Protein 9FPM (pdb70)

Foldseek 3Di:
DDDDPLVVLLVCVVVLVVVDLVLPDLVNQPADADDPPAEGAGDPVVLVVVQVVVCVSLVVQQDDVVCVVDPFDRKDFDDDPADDVRQVVLCCLLVDDQSQEPFVVVAQNHWHDHNQWIGGGFDDQDDQWTWGWWIAGSVCDPNGIYGNHIIIGGNSSVVRVDGPDD

Radius of gyration: 15.67 Å; Cα contacts (8 Å, |Δi|>4): 274; chains: 1; bounding box: 31×46×38 Å

Secondary structure (DSSP, 8-state):
-PPPHHHHHHH--HHHHHT---TTSSTT--PPEEETTTEEEPPHHHHHHHHHHHHHHHHHTS-HHHHTTSPPPPPEEES------HHHHGGGGGGS-GGGTT-GGGGGG--EEETTEEE--EEEEETTEEEE--EEETT--SS-EEE--EEEEEHHHHHTT--S--

B-factor: mean 32.27, std 11.86, range [13.64, 89.94]

Sequence (166 aa):
TDIPYHTELLSDERVIEDNEAHIFSASSSSTGEVLYSPSVFHATEKQKNAALSSLLEERYKRDFPHDLAENIVIRDIEFVDGNIPSLDIFTRRSVVLKLLGYSAWDEGLGKKQIFFDVGEYRVNFPLRIEEGFHLRQVVAYHLQEANPRYLWLLGTVRIQSVLIENIGYATN

Solvent-accessible surface area: 9030 Å² total

Structure (mmCIF, N/CA/C/O backbone):
data_9FPM
#
_entry.id   9FPM
#
_cell.length_a   38.050
_cell.length_b   38.440
_cell.length_c   39.470
_cell.angle_alpha   114.530
_cell.angle_beta   88.610
_cell.angle_gamma   119.660
#
_symmetry.space_group_name_H-M   'P 1'
#
loop_
_entity.id
_entity.type
_entity.pdbx_description
1 polymer Tue1
2 water water
#
loop_
_atom_site.group_PDB
_atom_site.id
_atom_site.type_symbol
_atom_site.label_atom_id
_atom_site.label_alt_id
_atom_site.label_comp_id
_atom_site.label_asym_id
_atom_site.label_entity_id
_atom_site.label_seq_id
_atom_site.pdbx_PDB_ins_code
_atom_site.Cartn_x
_atom_site.Cartn_y
_atom_site.Cartn_z
_atom_site.occupancy
_atom_site.B_iso_or_equiv
_atom_site.auth_seq_id
_atom_site.auth_comp_id
_atom_site.auth_asym_id
_atom_site.auth_atom_id
_atom_site.pdbx_PDB_model_num
ATOM 1 N N . THR A 1 87 ? -6.19672 -20.39230 -23.16274 1.000 62.01670 86 THR A N 1
ATOM 2 C CA . THR A 1 87 ? -5.47723 -19.86699 -22.00729 1.000 45.73662 86 THR A CA 1
ATOM 3 C C . THR A 1 87 ? -6.39907 -19.69901 -20.79774 1.000 43.52830 86 THR A C 1
ATOM 4 O O . THR A 1 87 ? -7.57482 -19.37277 -20.93908 1.000 51.56354 86 THR A O 1
ATOM 14 N N . ASP A 1 88 ? -5.86098 -19.93430 -19.60543 1.000 50.40683 87 ASP A N 1
ATOM 15 C CA . ASP A 1 88 ? -6.61337 -19.75211 -18.37209 1.000 54.39880 87 ASP A CA 1
ATOM 16 C C . ASP A 1 88 ? -6.47970 -18.30771 -17.90452 1.000 36.70064 87 ASP A C 1
ATOM 17 O O . ASP A 1 88 ? -5.47295 -17.64466 -18.15893 1.000 39.98526 87 ASP A O 1
ATOM 26 N N . ILE A 1 89 ? -7.50153 -17.82269 -17.20813 1.000 34.21524 88 ILE A N 1
ATOM 27 C CA . ILE A 1 89 ? -7.46079 -16.47213 -16.65754 1.000 41.67567 88 ILE A CA 1
ATOM 28 C C . ILE A 1 89 ? -6.58540 -16.48922 -15.40859 1.000 28.31917 88 ILE A C 1
ATOM 29 O O . ILE A 1 89 ? -6.84816 -17.27335 -14.48533 1.000 29.00876 88 ILE A O 1
ATOM 45 N N . PRO A 1 90 ? -5.55526 -15.64458 -15.32162 1.000 27.09334 89 PRO A N 1
ATOM 46 C CA . PRO A 1 90 ? -4.75117 -15.59150 -14.09228 1.000 26.06540 89 PRO A CA 1
ATOM 47 C C . PRO A 1 90 ? -5.48579 -14.91217 -12.95124 1.000 24.45738 89 PRO A C 1
ATOM 48 O O . PRO A 1 90 ? -6.37400 -14.08280 -13.16004 1.000 24.09947 89 PRO A O 1
ATOM 59 N N . TYR A 1 91 ? -5.09819 -15.27712 -11.72619 1.000 27.12040 90 TYR A N 1
ATOM 60 C CA . TYR A 1 91 ? -5.74890 -14.70423 -10.55553 1.000 23.45898 90 TYR A CA 1
ATOM 61 C C . TYR A 1 91 ? -5.57860 -13.19392 -10.51601 1.000 21.76371 90 TYR A C 1
ATOM 62 O O . TYR A 1 91 ? -6.48989 -12.46851 -10.10155 1.000 21.27507 90 TYR A O 1
ATOM 80 N N . HIS A 1 92 ? -4.41660 -12.70090 -10.93684 1.000 21.58628 91 HIS A N 1
ATOM 81 C CA . HIS A 1 92 ? -4.18458 -11.26364 -10.87683 1.000 20.42781 91 HIS A CA 1
ATOM 82 C C . HIS A 1 92 ? -5.23962 -10.49288 -11.66317 1.000 20.29494 91 HIS A C 1
ATOM 83 O O . HIS A 1 92 ? -5.69175 -9.42652 -11.22846 1.000 22.33453 91 HIS A O 1
ATOM 97 N N . THR A 1 93 ? -5.62802 -11.00162 -12.83339 1.000 22.14881 92 THR A N 1
ATOM 98 C CA . THR A 1 93 ? -6.65347 -10.32741 -13.62377 1.000 24.08939 92 THR A CA 1
ATOM 99 C C . THR A 1 93 ? -7.95840 -10.22220 -12.84219 1.000 33.70368 92 THR A C 1
ATOM 100 O O . THR A 1 93 ? -8.59469 -9.16367 -12.81056 1.000 24.70477 92 THR A O 1
ATOM 111 N N . GLU A 1 94 ? -8.37545 -11.32026 -12.20130 1.000 23.56058 93 GLU A N 1
ATOM 112 C CA . GLU A 1 94 ? -9.61662 -11.30074 -11.43397 1.000 25.85875 93 GLU A CA 1
ATOM 113 C C . GLU A 1 94 ? -9.47815 -10.45942 -10.17249 1.000 23.22979 93 GLU A C 1
ATOM 114 O O . GLU A 1 94 ? -10.43423 -9.77817 -9.77726 1.000 20.95517 93 GLU A O 1
ATOM 126 N N . LEU A 1 95 ? -8.29867 -10.45781 -9.54616 1.000 22.71267 94 LEU A N 1
ATOM 127 C CA . LEU A 1 95 ? -8.09441 -9.59641 -8.38790 1.000 19.11214 94 LEU A CA 1
ATOM 128 C C . LEU A 1 95 ? -8.29172 -8.12959 -8.76896 1.000 18.00415 94 LEU A C 1
ATOM 129 O O . LEU A 1 95 ? -8.98858 -7.39006 -8.06789 1.000 18.70846 94 LEU A O 1
ATOM 145 N N . LEU A 1 96 ? -7.68315 -7.68827 -9.87988 1.000 20.77153 95 LEU A N 1
ATOM 146 C CA . LEU A 1 96 ? -7.82462 -6.28825 -10.28938 1.000 22.51839 95 LEU A CA 1
ATOM 147 C C . LEU A 1 96 ? -9.28549 -5.95503 -10.56856 1.000 18.34617 95 LEU A C 1
ATOM 148 O O . LEU A 1 96 ? -9.77645 -4.89379 -10.17103 1.000 19.54731 95 LEU A O 1
ATOM 164 N N . SER A 1 97 ? -10.00611 -6.86352 -11.23547 1.000 20.46757 96 SER A N 1
ATOM 165 C CA . SER A 1 97 ? -11.43386 -6.65631 -11.44928 1.000 22.29762 96 SER A CA 1
ATOM 166 C C . SER A 1 97 ? -12.18833 -6.63751 -10.12526 1.000 22.39725 96 SER A C 1
ATOM 167 O O . SER A 1 97 ? -13.08151 -5.80525 -9.92271 1.000 22.90740 96 SER A O 1
ATOM 175 N N . ASP A 1 98 ? -11.84309 -7.55619 -9.21353 1.000 20.10949 97 ASP A N 1
ATOM 176 C CA . ASP A 1 98 ? -12.49225 -7.60099 -7.90594 1.000 26.33452 97 ASP A CA 1
ATOM 177 C C . ASP A 1 98 ? -12.31598 -6.27420 -7.17744 1.000 20.45425 97 ASP A C 1
ATOM 178 O O . ASP A 1 98 ? -13.26215 -5.72011 -6.60388 1.000 20.94044 97 ASP A O 1
ATOM 204 N N . GLU A 1 100 ? -11.70303 -3.35490 -8.38176 1.000 20.19647 99 GLU A N 1
ATOM 205 C CA . GLU A 1 100 ? -12.47327 -2.29927 -9.03937 1.000 26.95789 99 GLU A CA 1
ATOM 206 C C . GLU A 1 100 ? -13.93631 -2.34155 -8.60917 1.000 21.04366 99 GLU A C 1
ATOM 207 O O . GLU A 1 100 ? -14.57321 -1.29766 -8.42498 1.000 21.91512 99 GLU A O 1
ATOM 219 N N . ARG A 1 101 ? -14.48678 -3.54041 -8.43180 1.000 21.73074 100 ARG A N 1
ATOM 220 C CA . ARG A 1 101 ? -15.87635 -3.65637 -8.00550 1.000 23.80962 100 ARG A CA 1
ATOM 221 C C . ARG A 1 101 ? -16.04077 -3.25578 -6.54419 1.000 24.17895 100 ARG A C 1
ATOM 222 O O . ARG A 1 101 ? -17.06542 -2.66816 -6.17721 1.000 26.95960 100 ARG A O 1
ATOM 243 N N . VAL A 1 102 ? -15.04260 -3.54370 -5.70525 1.000 22.96487 101 VAL A N 1
ATOM 244 C CA . VAL A 1 102 ? -15.06130 -3.06089 -4.32660 1.000 23.65618 101 VAL A CA 1
ATOM 245 C C . VAL A 1 102 ? -15.08193 -1.53850 -4.30229 1.000 23.56035 101 VAL A C 1
ATOM 246 O O . VAL A 1 102 ? -15.83430 -0.91591 -3.54466 1.000 25.20315 101 VAL A O 1
ATOM 259 N N . ILE A 1 103 ? -14.23600 -0.91979 -5.12353 1.000 22.02054 102 ILE A N 1
ATOM 260 C CA . ILE A 1 103 ? -14.20236 0.53699 -5.21028 1.000 22.80688 102 ILE A CA 1
ATOM 261 C C . ILE A 1 103 ? -15.56862 1.07626 -5.59268 1.000 26.88316 102 ILE A C 1
ATOM 262 O O . ILE A 1 103 ? -16.04855 2.05743 -5.01304 1.000 25.40493 102 ILE A O 1
ATOM 278 N N . GLU A 1 104 ? -16.21620 0.45282 -6.57696 1.000 24.69989 103 GLU A N 1
ATOM 279 C CA . GLU A 1 104 ? -17.49123 0.96941 -7.05797 1.000 27.03015 103 GLU A CA 1
ATOM 280 C C . GLU A 1 104 ? -18.59211 0.76471 -6.01885 1.000 34.65282 103 GLU A C 1
ATOM 281 O O . GLU A 1 104 ? -19.39271 1.67223 -5.77156 1.000 31.22640 103 GLU A O 1
ATOM 293 N N . ASP A 1 105 ? -18.63477 -0.40894 -5.37906 1.000 29.26209 104 ASP A N 1
ATOM 294 C CA . ASP A 1 105 ? -19.66227 -0.67999 -4.37398 1.000 35.23614 104 ASP A CA 1
ATOM 295 C C . ASP A 1 105 ? -19.56805 0.28154 -3.19631 1.000 34.80881 104 ASP A C 1
ATOM 296 O O . ASP A 1 105 ? -20.59076 0.61870 -2.58931 1.000 35.40202 104 ASP A O 1
ATOM 305 N N . ASN A 1 106 ? -18.36753 0.75889 -2.88012 1.000 30.33416 105 ASN A N 1
ATOM 306 C CA . ASN A 1 106 ? -18.14927 1.68508 -1.77739 1.000 31.09565 105 ASN A CA 1
ATOM 307 C C . ASN A 1 106 ? -18.03725 3.13222 -2.22889 1.000 35.22140 105 ASN A C 1
ATOM 308 O O . ASN A 1 106 ? -17.70395 4.00263 -1.41712 1.000 32.93504 105 ASN A O 1
ATOM 319 N N . GLU A 1 107 ? -18.33585 3.40959 -3.49486 1.000 33.79965 106 GLU A N 1
ATOM 320 C CA . GLU A 1 107 ? -18.34597 4.77112 -4.02187 1.000 31.29065 106 GLU A CA 1
ATOM 321 C C . GLU A 1 107 ? -17.03247 5.49676 -3.73994 1.000 30.80166 106 GLU A C 1
ATOM 322 O O . GLU A 1 107 ? -17.01289 6.69435 -3.44665 1.000 30.78217 106 GLU A O 1
ATOM 351 N N . ALA A 1 109 ? -14.57658 6.05710 -5.95737 1.000 25.99821 108 ALA A N 1
ATOM 352 C CA . ALA A 1 109 ? -14.10845 6.89454 -7.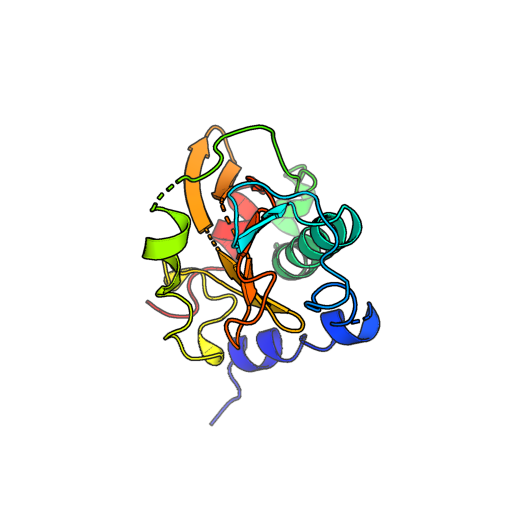05778 1.000 30.92257 108 ALA A CA 1
ATOM 353 C C . ALA A 1 109 ? -14.41833 8.36082 -6.78874 1.000 41.69938 108 ALA A C 1
ATOM 354 O O . ALA A 1 109 ? -13.58311 9.24162 -7.03739 1.000 32.32780 108 ALA A O 1
ATOM 361 N N . HIS A 1 110 ? -15.60455 8.64320 -6.25270 1.000 30.19961 109 HIS A N 1
ATOM 362 C CA . HIS A 1 110 ? -15.93472 10.01940 -5.90437 1.000 32.48374 109 HIS A CA 1
ATOM 363 C C . HIS A 1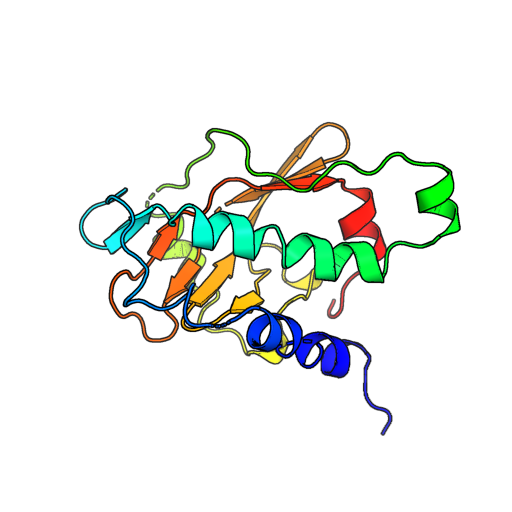 110 ? -15.05720 10.53870 -4.77135 1.000 32.18225 109 HIS A C 1
ATOM 364 O O . HIS A 1 110 ? -14.71351 11.72703 -4.73861 1.000 33.62388 109 HIS A O 1
ATOM 378 N N . ILE A 1 111 ? -14.70763 9.67310 -3.81809 1.000 30.82496 110 ILE A N 1
ATOM 379 C CA . ILE A 1 111 ? -13.83286 10.08837 -2.72718 1.000 31.00538 110 ILE A CA 1
ATOM 380 C C . ILE A 1 111 ? -12.448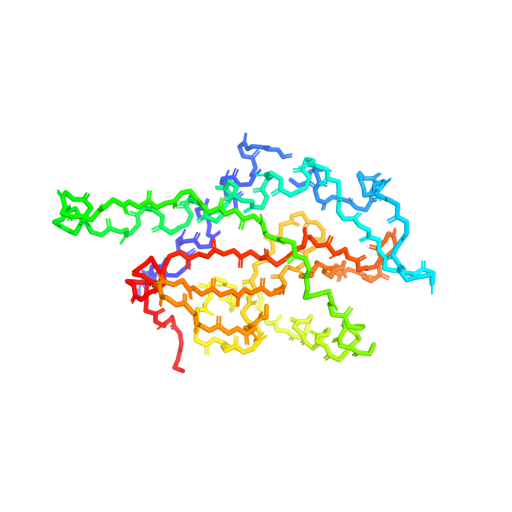59 10.43772 -3.25542 1.000 30.08283 110 ILE A C 1
ATOM 381 O O . ILE A 1 111 ? -11.84000 11.42608 -2.83235 1.000 31.41859 110 ILE A O 1
ATOM 397 N N . PHE A 1 112 ? -11.92674 9.63441 -4.17321 1.000 22.47884 111 PHE A N 1
ATOM 398 C CA . PHE A 1 112 ? -10.62773 9.89024 -4.79530 1.000 16.06449 111 PHE A CA 1
ATOM 399 C C . PHE A 1 112 ? -10.77619 10.57887 -6.13811 1.000 21.16647 111 PHE A C 1
ATOM 400 O O . PHE A 1 112 ? -10.26286 10.15491 -7.17403 1.000 23.02012 111 PHE A O 1
ATOM 417 N N . SER A 1 113 ? -11.51035 11.67769 -6.11155 1.000 24.75069 112 SER A N 1
ATOM 418 C CA . SER A 1 113 ? -11.58926 12.62322 -7.20808 1.000 25.26007 112 SER A CA 1
ATOM 419 C C . SER A 1 113 ? -10.85105 13.89190 -6.81110 1.000 34.47982 112 SER A C 1
ATOM 420 O O . SER A 1 113 ? -10.71615 14.21248 -5.62384 1.000 23.54543 112 SER A O 1
ATOM 428 N N . ALA A 1 114 ? -10.31362 14.57649 -7.81974 1.000 27.84713 113 ALA A N 1
ATOM 429 C CA . ALA A 1 114 ? -9.73885 15.89350 -7.58484 1.000 30.17063 113 ALA A CA 1
ATOM 430 C C . ALA A 1 114 ? -10.75729 16.79954 -6.91000 1.000 33.18857 113 ALA A C 1
ATOM 431 O O . ALA A 1 114 ? -10.41223 17.59518 -6.02718 1.000 24.61937 113 ALA A O 1
ATOM 438 N N A SER A 1 115 ? -12.02745 16.68143 -7.30307 0.433 25.67247 114 SER A N 1
ATOM 439 N N B SER A 1 115 ? -12.02387 16.68067 -7.31219 0.567 25.59746 114 SER A N 1
ATOM 440 C CA A SER A 1 115 ? -13.05695 17.55589 -6.75245 0.433 26.00940 114 SER A CA 1
ATOM 441 C CA B SER A 1 115 ? -13.07404 17.53107 -6.76455 0.567 26.17424 114 SER A CA 1
ATOM 442 C C A SER A 1 115 ? -13.20707 17.37276 -5.24674 0.433 27.65390 114 SER A C 1
ATOM 443 C C B SER A 1 115 ? -13.20615 17.36785 -5.25669 0.567 27.81745 114 SER A C 1
ATOM 444 O O A SER A 1 115 ? -13.46278 18.34172 -4.52142 0.433 28.80435 114 SER A O 1
ATOM 445 O O B SER A 1 115 ? -13.45153 18.34637 -4.54057 0.567 28.85827 114 SER A O 1
ATOM 460 N N . SER A 1 116 ? -13.08090 16.13885 -4.75841 1.000 26.67103 115 SER A N 1
ATOM 461 C CA . SER A 1 116 ? -13.25771 15.85806 -3.33737 1.000 22.41094 115 SER A CA 1
ATOM 462 C C . SER A 1 116 ? -11.96699 15.97165 -2.53604 1.000 20.49449 115 SER A C 1
ATOM 463 O O . SER A 1 116 ? -11.98511 15.73812 -1.32251 1.000 26.65925 115 SER A O 1
ATOM 472 N N . SER A 1 117 ? -10.85533 16.33547 -3.17368 1.000 24.16448 116 SER A N 1
ATOM 473 C CA . SER A 1 117 ? -9.56456 16.42529 -2.49219 1.000 20.18065 116 SER A CA 1
ATOM 474 C C . SER A 1 117 ? -9.41455 17.81652 -1.88288 1.000 26.30802 116 SER A C 1
ATOM 475 O O . SER A 1 117 ? -8.69089 18.68135 -2.38270 1.000 25.48146 116 SER A O 1
ATOM 483 N N . THR A 1 118 ? -10.09891 18.01855 -0.75532 1.000 21.93236 117 THR A N 1
ATOM 484 C CA . THR A 1 118 ? -10.19278 19.32043 -0.10910 1.000 27.33504 117 THR A CA 1
ATOM 485 C C . THR A 1 118 ? -9.24356 19.46707 1.07671 1.000 26.67148 117 THR A C 1
ATOM 486 O O . THR A 1 118 ? -9.40919 20.38556 1.88785 1.000 29.64103 117 THR A O 1
ATOM 497 N N . GLY A 1 119 ? -8.25872 18.58550 1.19964 1.000 28.32280 118 GLY A N 1
ATOM 498 C CA . GLY A 1 119 ? -7.35852 18.65583 2.32765 1.000 28.8101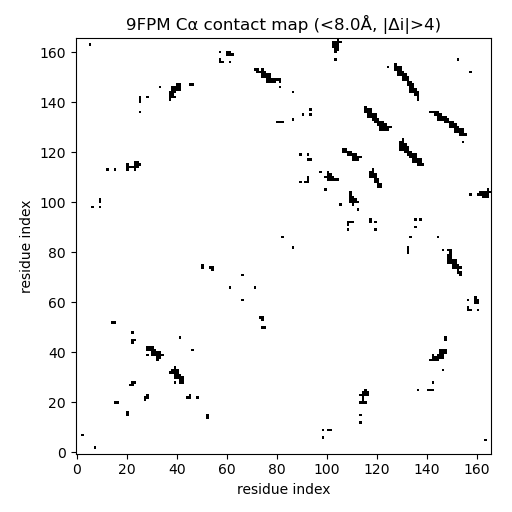9 118 GLY A CA 1
ATOM 499 C C . GLY A 1 119 ? -6.48184 19.89210 2.29051 1.000 31.40014 118 GLY A C 1
ATOM 500 O O . GLY A 1 119 ? -6.31289 20.54399 1.26186 1.000 29.33494 118 GLY A O 1
ATOM 504 N N . GLU A 1 120 ? -5.91499 20.21262 3.45057 1.000 26.99915 119 GLU A N 1
ATOM 505 C CA . GLU A 1 120 ? -5.02350 21.35776 3.57876 1.000 29.81379 119 GLU A CA 1
ATOM 506 C C . GLU A 1 120 ? -3.72178 21.11866 2.82386 1.000 24.61720 119 GLU A C 1
ATOM 507 O O . GLU A 1 120 ? -3.28000 19.98494 2.63781 1.000 23.80360 119 GLU A O 1
ATOM 519 N N . VAL A 1 121 ? -3.10196 22.21372 2.38365 1.000 26.92633 120 VAL A N 1
ATOM 520 C CA . VAL A 1 121 ? -1.87780 22.09214 1.60870 1.000 24.24014 120 VAL A CA 1
ATOM 521 C C . VAL A 1 121 ? -0.74939 21.59829 2.50287 1.000 24.03515 120 VAL A C 1
ATOM 522 O O . VAL A 1 121 ? -0.62749 22.00459 3.66755 1.000 27.94167 120 VAL A O 1
ATOM 535 N N . LEU A 1 122 ? 0.08996 20.71648 1.95429 1.000 23.84482 121 LEU A N 1
ATOM 536 C CA . LEU A 1 122 ? 1.32579 20.28896 2.60341 1.000 29.44517 121 LEU A CA 1
ATOM 537 C C . LEU A 1 122 ? 2.52643 21.01604 2.00357 1.000 22.82228 121 LEU A C 1
ATOM 538 O O . LEU A 1 122 ? 3.26066 21.71252 2.71342 1.000 23.96555 121 LEU A O 1
ATOM 554 N N . TYR A 1 123 ? 2.72912 20.87654 0.69399 1.000 25.99610 122 TYR A N 1
ATOM 555 C CA . TYR A 1 123 ? 3.75375 21.61809 -0.03006 1.000 21.52076 122 TYR A CA 1
ATOM 556 C C . TYR A 1 123 ? 3.09458 22.42672 -1.13732 1.000 21.80307 122 TYR A C 1
ATOM 557 O O . TYR A 1 123 ? 2.65241 21.85857 -2.14019 1.000 21.97468 122 TYR A O 1
ATOM 575 N N . SER A 1 124 ? 3.06011 23.74495 -0.98390 1.000 24.95704 123 SER A N 1
ATOM 576 C CA . SER A 1 124 ? 2.49728 24.57639 -2.03642 1.000 25.41940 123 SER A CA 1
ATOM 577 C C . SER A 1 124 ? 3.32597 24.43054 -3.31183 1.000 23.97588 123 SER A C 1
ATOM 578 O O . SER A 1 124 ? 4.55701 24.36760 -3.24752 1.000 26.96664 123 SER A O 1
ATOM 586 N N . PRO A 1 125 ? 2.70010 24.40737 -4.48966 1.000 23.44040 124 PRO A N 1
ATOM 587 C CA . PRO A 1 125 ? 1.27908 24.59050 -4.77104 1.000 26.45975 124 PRO A CA 1
ATOM 588 C C . PRO A 1 125 ? 0.50968 23.31257 -5.01700 1.000 30.48992 124 PRO A C 1
ATOM 589 O O . PRO A 1 125 ? -0.67724 23.36548 -5.33340 1.000 26.19668 124 PRO A O 1
ATOM 600 N N . SER A 1 126 ? 1.14550 22.14650 -4.91801 1.000 24.73033 125 SER A N 1
ATOM 601 C CA . SER A 1 126 ? 0.59375 20.96849 -5.55209 1.000 19.90114 125 SER A CA 1
ATOM 602 C C . SER A 1 126 ? 0.45070 19.73604 -4.67437 1.000 23.34838 125 SER A C 1
ATOM 603 O O . SER A 1 126 ? -0.15123 18.75889 -5.13728 1.000 24.53169 125 SER A O 1
ATOM 611 N N . VAL A 1 127 ? 0.98651 19.72154 -3.45579 1.000 20.54575 126 VAL A N 1
ATOM 612 C CA . VAL A 1 127 ? 0.88989 18.55952 -2.57535 1.000 17.64026 126 VAL A CA 1
ATOM 613 C C . VAL A 1 127 ? -0.07569 18.89581 -1.44870 1.000 18.32223 126 VAL A C 1
ATOM 614 O O . VAL A 1 127 ? 0.14771 19.84778 -0.69220 1.000 21.64065 126 VAL A O 1
ATOM 627 N N . PHE A 1 128 ? -1.12276 18.09340 -1.30844 1.000 17.80462 127 PHE A N 1
ATOM 628 C CA . PHE A 1 128 ? -2.15086 18.34586 -0.31575 1.000 20.74645 127 PHE A CA 1
ATOM 629 C C . PHE A 1 128 ? -2.31217 17.13057 0.58264 1.000 18.34087 127 PHE A C 1
ATOM 630 O O . PHE A 1 128 ? -2.09297 15.99294 0.16254 1.000 19.92874 127 PHE A O 1
ATOM 647 N N . HIS A 1 129 ? -2.70674 17.37999 1.82100 1.000 20.68063 128 HIS A N 1
ATOM 648 C CA . HIS A 1 129 ? -3.09328 16.29078 2.69881 1.000 26.90186 128 HIS A CA 1
ATOM 649 C C . HIS A 1 129 ? -4.34098 15.60463 2.16018 1.000 18.52781 128 HIS A C 1
ATOM 650 O O . HIS A 1 129 ? -5.25184 16.25163 1.63972 1.000 23.47430 128 HIS A O 1
ATOM 664 N N . ALA A 1 130 ? -4.38888 14.28321 2.29327 1.000 17.85438 129 ALA A N 1
ATOM 665 C CA . ALA A 1 130 ? -5.62595 13.57123 2.01543 1.000 18.06087 129 ALA A CA 1
ATOM 666 C C . ALA A 1 130 ? -6.69066 13.90072 3.05659 1.000 18.09549 129 ALA A C 1
ATOM 667 O O . ALA A 1 130 ? -6.39177 14.18009 4.22053 1.000 22.08956 129 ALA A O 1
ATOM 674 N N . THR A 1 131 ? -7.95081 13.83732 2.63160 1.000 23.65309 130 THR A N 1
ATOM 675 C CA . THR A 1 131 ? -9.05095 13.99725 3.56606 1.000 22.05221 130 THR A CA 1
ATOM 676 C C . THR A 1 131 ? -9.16862 12.75557 4.44794 1.000 27.13075 130 THR A C 1
ATOM 677 O O . THR A 1 131 ? -8.60355 11.69559 4.15958 1.000 24.56789 130 THR A O 1
ATOM 688 N N . GLU A 1 132 ? -9.90728 12.90471 5.54793 1.000 27.06647 131 GLU A N 1
ATOM 689 C CA . GLU A 1 132 ? -10.17590 11.76001 6.41306 1.000 25.03295 131 GLU A CA 1
ATOM 690 C C . GLU A 1 132 ? -10.86619 10.64717 5.63789 1.000 24.13765 131 GLU A C 1
ATOM 691 O O . GLU A 1 132 ? -10.56148 9.46235 5.82841 1.000 24.05109 131 GLU A O 1
ATOM 703 N N . LYS A 1 133 ? -11.79306 11.01244 4.74574 1.000 24.28670 132 LYS A N 1
ATOM 704 C CA . LYS A 1 133 ? -12.50769 10.00812 3.96418 1.000 31.65489 132 LYS A CA 1
ATOM 705 C C . LYS A 1 133 ? -11.57592 9.30374 2.98578 1.000 24.25891 132 LYS A C 1
ATOM 706 O O . LYS A 1 133 ? -11.70818 8.09904 2.74919 1.000 23.57752 132 LYS A O 1
ATOM 725 N N . GLN A 1 134 ? -10.64528 10.04238 2.37951 1.000 21.51809 133 GLN A N 1
ATOM 726 C CA . GLN A 1 134 ? -9.66941 9.39703 1.51071 1.000 20.19294 133 GLN A CA 1
ATOM 727 C C . GLN A 1 134 ? -8.80440 8.42450 2.29880 1.000 19.70431 133 GLN A C 1
ATOM 728 O O . GLN A 1 134 ? -8.54998 7.30505 1.84577 1.000 21.70186 133 GLN A O 1
ATOM 742 N N . LYS A 1 135 ? -8.36071 8.82078 3.49197 1.000 20.39115 134 LYS A N 1
ATOM 743 C CA . LYS A 1 135 ? -7.51606 7.93103 4.27979 1.000 20.33048 134 LYS A CA 1
ATOM 744 C C . LYS A 1 135 ? -8.27163 6.67350 4.68885 1.000 20.19487 134 LYS A C 1
ATOM 745 O O . LYS A 1 135 ? -7.74956 5.55853 4.57809 1.000 20.53178 134 LYS A O 1
ATOM 764 N N . ASN A 1 136 ? -9.50552 6.83397 5.16496 1.000 21.21332 135 ASN A N 1
ATOM 765 C CA . ASN A 1 136 ? -10.25970 5.67650 5.64299 1.000 21.63362 135 ASN A CA 1
ATOM 766 C C . ASN A 1 136 ? -10.62067 4.74146 4.49567 1.000 23.83381 135 ASN A C 1
ATOM 767 O O . ASN A 1 136 ? -10.65850 3.51577 4.67204 1.000 24.58372 135 ASN A O 1
ATOM 778 N N . ALA A 1 137 ? -10.91537 5.30137 3.32149 1.000 27.01456 136 ALA A N 1
ATOM 779 C CA . ALA A 1 137 ? -11.16555 4.47922 2.14514 1.000 22.78983 136 ALA A CA 1
ATOM 780 C C . ALA A 1 137 ? -9.93090 3.67172 1.77113 1.000 21.19673 136 ALA A C 1
ATOM 781 O O . ALA A 1 137 ? -10.02866 2.47955 1.46011 1.000 22.04444 136 ALA A O 1
ATOM 788 N N . ALA A 1 138 ? -8.75752 4.30670 1.78706 1.000 18.21407 137 ALA A N 1
ATOM 789 C CA . ALA A 1 138 ? -7.53294 3.59869 1.44155 1.000 17.31527 137 ALA A CA 1
ATOM 790 C C . ALA A 1 138 ? -7.25850 2.47742 2.43148 1.000 24.84403 137 ALA A C 1
ATOM 791 O O . ALA A 1 138 ? -6.87049 1.36991 2.03393 1.000 22.32322 137 ALA A O 1
ATOM 798 N N . LEU A 1 139 ? -7.46920 2.73243 3.72804 1.000 21.87606 138 LEU A N 1
ATOM 799 C CA . LEU A 1 139 ? -7.26457 1.66454 4.69921 1.000 21.42440 138 LEU A CA 1
ATOM 800 C C . LEU A 1 139 ? -8.22658 0.51132 4.44887 1.000 23.50105 138 LEU A C 1
ATOM 801 O O . LEU A 1 139 ? -7.82885 -0.66043 4.48890 1.000 21.88784 138 LEU A O 1
ATOM 817 N N A SER A 1 140 ? -9.50101 0.83025 4.19817 0.701 27.14737 139 SER A N 1
ATOM 818 N N B SER A 1 140 ? -9.49746 0.82432 4.18730 0.299 27.33541 139 SER A N 1
ATOM 819 C CA A SER A 1 140 ? -10.50404 -0.20156 3.95172 0.701 20.13011 139 SER A CA 1
ATOM 820 C CA B SER A 1 140 ? -10.48705 -0.22563 3.97314 0.299 20.13401 139 SER A CA 1
ATOM 821 C C A SER A 1 140 ? -10.14308 -1.04640 2.74065 0.701 26.51608 139 SER A C 1
ATOM 822 C C B SER A 1 140 ? -10.18723 -1.03853 2.72230 0.299 26.28738 139 SER A C 1
ATOM 823 O O A SER A 1 140 ? -10.38354 -2.26049 2.71845 0.701 24.23512 139 SER A O 1
ATOM 824 O O B SER A 1 140 ? -10.50635 -2.23252 2.66728 0.299 22.58576 139 SER A O 1
ATOM 839 N N . LEU A 1 141 ? -9.59170 -0.41408 1.70705 1.000 22.07730 140 LEU A N 1
ATOM 840 C CA . LEU A 1 141 ? -9.26152 -1.13969 0.49145 1.000 17.86088 140 LEU A CA 1
ATOM 841 C C . LEU A 1 141 ? -8.04082 -2.01717 0.72687 1.000 24.05466 140 LEU A C 1
ATOM 842 O O . LEU A 1 141 ? -8.00652 -3.15137 0.24070 1.000 23.95789 140 LEU A O 1
ATOM 859 N N . LEU A 1 142 ? -7.09141 -1.57042 1.55581 1.000 19.72915 141 LEU A N 1
ATOM 860 C CA . LEU A 1 142 ? -5.97974 -2.44051 1.93215 1.000 17.13622 141 LEU A CA 1
ATOM 861 C C . LEU A 1 142 ? -6.44560 -3.63643 2.75167 1.000 17.99017 141 LEU A C 1
ATOM 862 O O . LEU A 1 142 ? -5.97518 -4.75811 2.53437 1.000 18.06498 141 LEU A O 1
ATOM 878 N N . GLU A 1 143 ? -7.35092 -3.42361 3.70920 1.000 21.33522 142 GLU A N 1
ATOM 879 C CA . GLU A 1 143 ? -7.86336 -4.55686 4.47611 1.000 23.09808 142 GLU A CA 1
ATOM 880 C C . GLU A 1 143 ? -8.55203 -5.55827 3.55577 1.000 20.09556 142 GLU A C 1
ATOM 881 O O . GLU A 1 143 ? -8.34940 -6.77285 3.67877 1.000 22.19324 142 GLU A O 1
ATOM 893 N N . GLU A 1 144 ? -9.34759 -5.06192 2.60581 1.000 19.88623 143 GLU A N 1
ATOM 894 C CA . GLU A 1 144 ? -10.04596 -5.94361 1.67734 1.000 21.76421 143 GLU A CA 1
ATOM 895 C C . GLU A 1 144 ? -9.06045 -6.79006 0.88390 1.000 22.94235 143 GLU A C 1
ATOM 896 O O . GLU A 1 144 ? -9.24293 -8.00545 0.74122 1.000 25.76225 143 GLU A O 1
ATOM 908 N N . ARG A 1 145 ? -7.99349 -6.17228 0.37133 1.000 18.74117 144 ARG A N 1
ATOM 909 C CA . ARG A 1 145 ? -7.06239 -6.93130 -0.45626 1.000 18.43410 144 ARG A CA 1
ATOM 910 C C . ARG A 1 145 ? -6.27825 -7.94161 0.37335 1.000 20.12620 144 ARG A C 1
ATOM 911 O O . ARG A 1 145 ? -6.13946 -9.10486 -0.01909 1.000 25.80920 144 ARG A O 1
ATOM 932 N N . TYR A 1 146 ? -5.74779 -7.52446 1.52279 1.000 19.77191 145 TYR A N 1
ATOM 933 C CA . TYR A 1 146 ? -4.82182 -8.41086 2.22625 1.000 22.47371 145 TYR A CA 1
ATOM 934 C C . TYR A 1 146 ? -5.55396 -9.50070 3.00870 1.000 27.79671 145 TYR A C 1
ATOM 935 O O . TYR A 1 146 ? -5.07580 -10.63908 3.08542 1.000 31.78716 145 TYR A O 1
ATOM 953 N N . LYS A 1 147 ? -6.71943 -9.19843 3.58243 1.000 24.31072 146 LYS A N 1
ATOM 954 C CA . LYS A 1 147 ? -7.36481 -10.20376 4.42427 1.000 23.02474 146 LYS A CA 1
ATOM 955 C C . LYS A 1 147 ? -7.98567 -11.33662 3.60567 1.000 25.12349 146 LYS A C 1
ATOM 956 O O . LYS A 1 147 ? -8.03991 -12.47909 4.07658 1.000 24.41286 146 LYS A O 1
ATOM 975 N N . ARG A 1 148 ? -8.44471 -11.05960 2.38264 1.000 29.91390 147 ARG A N 1
ATOM 976 C CA . ARG A 1 148 ? -9.16554 -12.08159 1.62835 1.000 24.42546 147 ARG A CA 1
ATOM 977 C C . ARG A 1 148 ? -8.28554 -13.28886 1.32762 1.000 26.89452 147 ARG A C 1
ATOM 978 O O . ARG A 1 148 ? -8.79922 -14.39863 1.16550 1.000 25.67376 147 ARG A O 1
ATOM 999 N N . ASP A 1 149 ? -6.96809 -13.10497 1.26645 1.000 23.20661 148 ASP A N 1
ATOM 1000 C CA . ASP A 1 149 ? -6.05322 -14.19091 0.93663 1.000 24.41968 148 ASP A CA 1
ATOM 1001 C C . ASP A 1 149 ? -5.15061 -14.58037 2.09550 1.000 30.36420 148 ASP A C 1
ATOM 1002 O O . ASP A 1 149 ? -4.19795 -15.34101 1.89731 1.000 30.93879 148 ASP A O 1
ATOM 1011 N N . PHE A 1 150 ? -5.45093 -14.12490 3.30011 1.000 23.65176 149 PHE A N 1
ATOM 1012 C CA . PHE A 1 150 ? -4.67492 -14.52854 4.46090 1.000 24.40482 149 PHE A CA 1
ATOM 1013 C C . PHE A 1 150 ? -5.15242 -15.90084 4.92279 1.000 26.44143 149 PHE A C 1
ATOM 1014 O O . PHE A 1 150 ? -6.33201 -16.05125 5.25870 1.000 27.06777 149 PHE A O 1
ATOM 1031 N N . PRO A 1 151 ? -4.28908 -16.90976 4.96776 1.000 27.85560 150 PRO A N 1
ATOM 1032 C CA . PRO A 1 151 ? -4.78466 -18.27434 5.17913 1.000 30.13519 150 PRO A CA 1
ATOM 1033 C C . PRO A 1 151 ? -5.36261 -18.47020 6.56974 1.000 33.50598 150 PRO A C 1
ATOM 1034 O O . PRO A 1 151 ? -4.94027 -17.84414 7.54501 1.000 30.79541 150 PRO A O 1
ATOM 1045 N N . HIS A 1 152 ? -6.31772 -19.39934 6.64467 1.000 33.14103 151 HIS A N 1
ATOM 1046 C CA . HIS A 1 152 ? -7.10082 -19.59719 7.85899 1.000 45.15900 151 HIS A CA 1
ATOM 1047 C C . HIS A 1 152 ? -6.25233 -20.12030 9.00731 1.000 42.08988 151 HIS A C 1
ATOM 1048 O O . HIS A 1 152 ? -6.42485 -19.68836 10.14914 1.000 47.97312 151 HIS A O 1
ATOM 1062 N N . ASP A 1 153 ? -5.33559 -21.04956 8.73754 1.000 46.84548 152 ASP A N 1
ATOM 1063 C CA . ASP A 1 153 ? -4.58103 -21.64374 9.83637 1.000 51.06087 152 ASP A CA 1
ATOM 1064 C C . ASP A 1 153 ? -3.65663 -20.62797 10.49364 1.000 53.11846 152 ASP A C 1
ATOM 1065 O O . ASP A 1 153 ? -3.39162 -20.72341 11.69666 1.000 50.79540 152 ASP A O 1
ATOM 1074 N N . LEU A 1 154 ? -3.17164 -19.63985 9.74256 1.000 37.77565 153 LEU A N 1
ATOM 1075 C CA . LEU A 1 154 ? -2.42077 -18.56719 10.38296 1.000 35.43918 153 LEU A CA 1
ATOM 1076 C C . LEU A 1 154 ? -3.34829 -17.63599 11.15545 1.000 43.19216 153 LEU A C 1
ATOM 1077 O O . LEU A 1 154 ? -3.01923 -17.20602 12.26653 1.000 42.00215 153 LEU A O 1
ATOM 1093 N N . ALA A 1 155 ? -4.52307 -17.33094 10.60028 1.000 32.72159 154 ALA A N 1
ATOM 1094 C CA . ALA A 1 155 ? -5.38607 -16.34530 11.24174 1.000 34.02694 154 ALA A CA 1
ATOM 1095 C C . ALA A 1 155 ? -5.96096 -16.86178 12.55511 1.000 37.10299 154 ALA A C 1
ATOM 1096 O O . ALA A 1 155 ? -6.29375 -16.05919 13.43476 1.000 48.77703 154 ALA A O 1
ATOM 1103 N N . GLU A 1 156 ? -6.09028 -18.18413 12.71057 1.000 39.87004 155 GLU A N 1
ATOM 1104 C CA . GLU A 1 156 ? -6.50433 -18.74757 13.98935 1.000 45.90184 155 GLU A CA 1
ATOM 1105 C C . GLU A 1 156 ? -5.38313 -18.74860 15.02352 1.000 52.66386 155 GLU A C 1
ATOM 1106 O O . GLU A 1 156 ? -5.65749 -18.96632 16.20807 1.000 48.19416 155 GLU A O 1
ATOM 1118 N N . ASN A 1 157 ? -4.13519 -18.50539 14.61272 1.000 39.86240 156 ASN A N 1
ATOM 1119 C CA . ASN A 1 157 ? -2.99952 -18.56946 15.51684 1.000 41.36577 156 ASN A CA 1
ATOM 1120 C C . ASN A 1 157 ? -2.30229 -17.24228 15.72581 1.000 39.75104 156 ASN A C 1
ATOM 1121 O O . ASN A 1 157 ? -1.45890 -17.13988 16.62442 1.000 41.31619 156 ASN A O 1
ATOM 1132 N N . ILE A 1 158 ? -2.59830 -16.24472 14.90781 1.000 36.98544 157 ILE A N 1
ATOM 1133 C CA . ILE A 1 158 ? -1.95789 -14.94351 14.99005 1.000 35.56292 157 ILE A CA 1
ATOM 1134 C C . ILE A 1 158 ? -3.06150 -13.91010 15.11092 1.000 34.52171 157 ILE A C 1
ATOM 1135 O O . ILE A 1 158 ? -4.04240 -13.95722 14.36112 1.000 44.51613 157 ILE A O 1
ATOM 1151 N N . VAL A 1 159 ? -2.91314 -12.99039 16.05419 1.000 35.24763 158 VAL A N 1
ATOM 1152 C CA . VAL A 1 159 ? -3.81539 -11.84921 16.14027 1.000 34.56373 158 VAL A CA 1
ATOM 1153 C C . VAL A 1 159 ? -3.36356 -10.82426 15.10729 1.000 45.40292 158 VAL A C 1
ATOM 1154 O O . VAL A 1 159 ? -2.21843 -10.36219 15.13905 1.000 35.57846 158 VAL A O 1
ATOM 1167 N N . ILE A 1 160 ? -4.24908 -10.47369 14.18012 1.000 35.31276 159 ILE A N 1
ATOM 1168 C CA . ILE A 1 160 ? -3.90218 -9.54856 13.10725 1.000 27.84543 159 ILE A CA 1
ATOM 1169 C C . ILE A 1 160 ? -4.37018 -8.15276 13.48479 1.000 29.12716 159 ILE A C 1
ATOM 1170 O O . ILE A 1 160 ? -5.52105 -7.95318 13.88760 1.000 30.81211 159 ILE A O 1
ATOM 1186 N N . ARG A 1 161 ? -3.47805 -7.18808 13.35157 1.000 28.04813 160 ARG A N 1
ATOM 1187 C CA . ARG A 1 161 ? -3.74619 -5.81765 13.74564 1.000 31.24522 160 ARG A CA 1
ATOM 1188 C C . ARG A 1 161 ? -4.40771 -5.07596 12.59538 1.000 25.74840 160 ARG A C 1
ATOM 1189 O O . ARG A 1 161 ? -4.16623 -5.37145 11.42164 1.000 28.12064 160 ARG A O 1
ATOM 1210 N N . ASP A 1 162 ? -5.27794 -4.13216 12.94876 1.000 27.77344 161 ASP A N 1
ATOM 1211 C CA . ASP A 1 162 ? -5.90733 -3.28993 11.94431 1.000 26.63534 161 ASP A CA 1
ATOM 1212 C C . ASP A 1 162 ? -4.84277 -2.48500 11.21754 1.000 27.26165 161 ASP A C 1
ATOM 1213 O O . ASP A 1 162 ? -3.94360 -1.91669 11.84280 1.000 25.38797 161 ASP A O 1
ATOM 1222 N N . ILE A 1 163 ? -4.94307 -2.43615 9.89392 1.000 22.47157 162 ILE A N 1
ATOM 1223 C CA . ILE A 1 163 ? -4.06248 -1.57587 9.12035 1.000 22.20304 162 ILE A CA 1
ATOM 1224 C C . ILE A 1 163 ? -4.36389 -0.12976 9.48729 1.000 22.71456 162 ILE A C 1
ATOM 1225 O O . ILE A 1 163 ? -5.52795 0.25944 9.64913 1.000 23.33753 162 ILE A O 1
ATOM 1241 N N . GLU A 1 164 ? -3.31708 0.66449 9.69021 1.000 22.72307 163 GLU A N 1
ATOM 1242 C CA . GLU A 1 164 ? -3.54332 2.01600 10.17066 1.000 22.99241 163 GLU A CA 1
ATOM 1243 C C . GLU A 1 164 ? -2.42305 2.91970 9.69064 1.000 25.91936 163 GLU A C 1
ATOM 1244 O O . GLU A 1 164 ? -1.33598 2.46109 9.33464 1.000 23.48596 163 GLU A O 1
ATOM 1256 N N . PHE A 1 165 ? -2.68711 4.21938 9.74165 1.000 23.21122 164 PHE A N 1
ATOM 1257 C CA . PHE A 1 165 ? -1.65716 5.22284 9.54865 1.000 20.91810 164 PHE A CA 1
ATOM 1258 C C . PHE A 1 165 ? -1.01767 5.57853 10.88527 1.000 30.24921 164 PHE A C 1
ATOM 1259 O O . PHE A 1 165 ? -1.67311 5.59224 11.93128 1.000 31.74020 164 PHE A O 1
ATOM 1276 N N . VAL A 1 166 ? 0.28107 5.85750 10.83842 1.000 28.69781 165 VAL A N 1
ATOM 1277 C CA . VAL A 1 166 ? 1.05019 6.25334 12.00823 1.000 27.73697 165 VAL A CA 1
ATOM 1278 C C . VAL A 1 166 ? 1.66160 7.61424 11.70226 1.000 27.32928 165 VAL A C 1
ATOM 1279 O O . VAL A 1 166 ? 1.72751 8.03889 10.54713 1.000 27.82766 165 VAL A O 1
ATOM 1292 N N . ASP A 1 167 ? 2.12193 8.29062 12.75164 1.000 32.20303 166 ASP A N 1
ATOM 1293 C CA . ASP A 1 167 ? 2.62649 9.64766 12.58927 1.000 31.85583 166 ASP A CA 1
ATOM 1294 C C . ASP A 1 167 ? 3.97885 9.66789 11.88440 1.000 33.07676 166 ASP A C 1
ATOM 1295 O O . ASP A 1 167 ? 4.78411 8.73999 12.00023 1.000 40.49631 166 ASP A O 1
ATOM 1304 N N . GLY A 1 168 ? 4.21227 10.74466 11.13482 1.000 33.71922 167 GLY A N 1
ATOM 1305 C CA . GLY A 1 168 ? 5.54841 11.11787 10.72332 1.000 35.08367 167 GLY A CA 1
ATOM 1306 C C . GLY A 1 168 ? 6.02382 10.49277 9.42993 1.000 35.18571 167 GLY A C 1
ATOM 1307 O O . GLY A 1 168 ? 5.26591 9.94172 8.62652 1.000 29.74520 167 GLY A O 1
ATOM 1311 N N . ASN A 1 169 ? 7.33890 10.59843 9.23233 1.000 30.14623 168 ASN A N 1
ATOM 1312 C CA . ASN A 1 169 ? 7.99122 10.05906 8.04339 1.000 24.80598 168 ASN A CA 1
ATOM 1313 C C . ASN A 1 169 ? 7.36270 10.62810 6.77678 1.000 25.24374 168 ASN A C 1
ATOM 1314 O O . ASN A 1 169 ? 7.09289 9.90736 5.81456 1.000 26.31049 168 ASN A O 1
ATOM 1325 N N . ILE A 1 170 ? 7.10921 11.92864 6.78263 1.000 27.27317 169 ILE A N 1
ATOM 1326 C CA . ILE A 1 170 ? 6.51122 12.59118 5.62203 1.000 22.99790 169 ILE A CA 1
ATOM 1327 C C . ILE A 1 170 ? 7.57528 12.75894 4.54208 1.000 19.71193 169 ILE A C 1
ATOM 1328 O O . ILE A 1 170 ? 8.62133 13.37572 4.80511 1.000 21.28497 169 ILE A O 1
ATOM 1344 N N . PRO A 1 171 ? 7.33557 12.26834 3.32996 1.000 19.10431 170 PRO A N 1
ATOM 1345 C CA . PRO A 1 171 ? 8.32747 12.42008 2.25801 1.000 18.08578 170 PRO A CA 1
ATOM 1346 C C . PRO A 1 171 ? 8.50238 13.88492 1.86935 1.000 19.14780 170 PRO A C 1
ATOM 1347 O O . PRO A 1 171 ? 7.62932 14.72566 2.09504 1.000 20.45271 170 PRO A O 1
ATOM 1358 N N . SER A 1 172 ? 9.66594 14.18764 1.29787 1.000 21.62842 171 SER A N 1
ATOM 1359 C CA . SER A 1 172 ? 9.94545 15.54124 0.83863 1.000 18.97252 171 SER A CA 1
ATOM 1360 C C . SER A 1 172 ? 9.22826 15.79510 -0.48463 1.000 18.09349 171 SER A C 1
ATOM 1361 O O . SER A 1 172 ? 8.70672 14.88077 -1.11918 1.000 20.73973 171 SER A O 1
ATOM 1386 N N . LEU A 1 174 ? 10.81374 16.69079 -3.17666 1.000 18.68535 173 LEU A N 1
ATOM 1387 C CA . LEU A 1 174 ? 11.67319 15.98238 -4.12096 1.000 22.96437 173 LEU A CA 1
ATOM 1388 C C . LEU A 1 174 ? 11.37049 14.48331 -4.13268 1.000 20.52009 173 LEU A C 1
ATOM 1389 O O . LEU A 1 174 ? 11.38898 13.85177 -5.19722 1.000 23.33285 173 LEU A O 1
ATOM 1405 N N . ASP A 1 175 ? 11.10493 13.89415 -2.95754 1.000 20.58661 174 ASP A N 1
ATOM 1406 C CA . ASP A 1 175 ? 10.70067 12.48933 -2.89302 1.000 29.35972 174 ASP A CA 1
ATOM 1407 C C . ASP A 1 175 ? 9.45168 12.24782 -3.72901 1.000 27.99192 174 ASP A C 1
ATOM 1408 O O . ASP A 1 175 ? 9.38624 11.31541 -4.54097 1.000 22.73264 174 ASP A O 1
ATOM 1417 N N . ILE A 1 176 ? 8.42056 13.05638 -3.48449 1.000 17.53311 175 ILE A N 1
ATOM 1418 C CA . ILE A 1 176 ? 7.14715 12.91545 -4.17985 1.000 20.32080 175 ILE A CA 1
ATOM 1419 C C . ILE A 1 176 ? 7.34196 13.05403 -5.68172 1.000 34.83564 175 ILE A C 1
ATOM 1420 O O . ILE A 1 176 ? 6.81786 12.25835 -6.47289 1.000 21.12106 175 ILE A O 1
ATOM 1436 N N . PHE A 1 177 ? 8.10050 14.07259 -6.09486 1.000 16.88451 176 PHE A N 1
ATOM 1437 C CA . PHE A 1 177 ? 8.36361 14.28051 -7.51342 1.000 18.39745 176 PHE A CA 1
ATOM 1438 C C . PHE A 1 177 ? 9.06462 1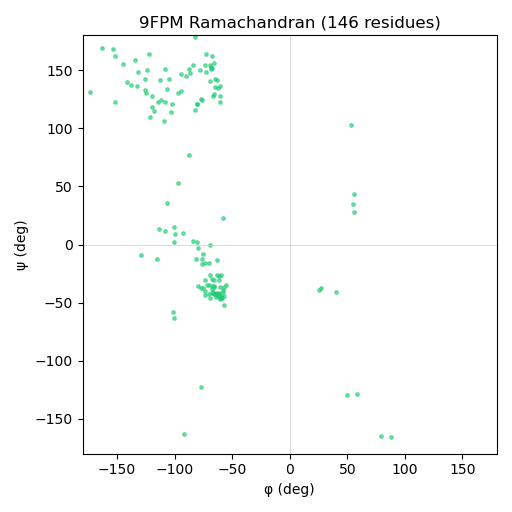3.07688 -8.12354 1.000 25.59733 176 PHE A C 1
ATOM 1439 O O . PHE A 1 177 ? 8.70511 12.61949 -9.21554 1.000 22.46402 176 PHE A O 1
ATOM 1456 N N . THR A 1 178 ? 10.07494 12.55657 -7.43235 1.000 21.98920 177 THR A N 1
ATOM 1457 C CA . THR A 1 178 ? 10.87641 11.47625 -7.98948 1.000 23.79576 177 THR A CA 1
ATOM 1458 C C . THR A 1 178 ? 10.05008 10.21243 -8.15185 1.000 19.05352 177 THR A C 1
ATOM 1459 O O . THR A 1 178 ? 10.22201 9.46553 -9.12017 1.000 23.62616 177 THR A O 1
ATOM 1470 N N . ARG A 1 179 ? 9.15512 9.96325 -7.21482 1.000 17.36035 178 ARG A N 1
ATOM 1471 C CA . ARG A 1 179 ? 8.38065 8.73443 -7.17905 1.000 15.82826 178 ARG A CA 1
ATOM 1472 C C . ARG A 1 179 ? 7.21279 8.76949 -8.14847 1.000 17.55089 178 ARG A C 1
ATOM 1473 O O . ARG A 1 179 ? 6.50450 7.76899 -8.28499 1.000 20.28986 178 ARG A O 1
ATOM 1494 N N . ARG A 1 180 ? 6.99892 9.88174 -8.83812 1.000 21.78514 179 ARG A N 1
ATOM 1495 C CA . ARG A 1 180 ? 5.92031 9.92953 -9.81267 1.000 18.93707 179 ARG A CA 1
ATOM 1496 C C . ARG A 1 180 ? 6.18933 9.05060 -11.02418 1.000 31.59716 179 ARG A C 1
ATOM 1497 O O . ARG A 1 180 ? 5.32485 8.97512 -11.90372 1.000 22.42490 179 ARG A O 1
ATOM 1518 N N . SER A 1 181 ? 7.33803 8.36082 -11.06916 1.000 23.35417 180 SER A N 1
ATOM 1519 C CA . SER A 1 181 ? 7.60773 7.38021 -12.11502 1.000 24.37639 180 SER A CA 1
ATOM 1520 C C . SER A 1 181 ? 6.52075 6.31923 -12.19005 1.000 21.13168 180 SER A C 1
ATOM 1521 O O . SER A 1 181 ? 6.35151 5.68452 -13.23765 1.000 23.33069 180 SER A O 1
ATOM 1529 N N A VAL A 1 182 ? 5.78075 6.13249 -11.09630 0.645 17.01687 181 VAL A N 1
ATOM 1530 N N B VAL A 1 182 ? 5.78949 6.09103 -11.09805 0.355 16.60683 181 VAL A N 1
ATOM 1531 C CA A VAL A 1 182 ? 4.71214 5.14845 -11.01764 0.645 14.79962 181 VAL A CA 1
ATOM 1532 C CA B VAL A 1 182 ? 4.74625 5.07095 -11.12375 0.355 14.91230 181 VAL A CA 1
ATOM 1533 C C A VAL A 1 182 ? 3.62091 5.41566 -12.03967 0.645 24.56583 181 VAL A C 1
ATOM 1534 C C B VAL A 1 182 ? 3.72466 5.37290 -12.21145 0.355 23.25187 181 VAL A C 1
ATOM 1535 O O A VAL A 1 182 ? 2.89649 4.48970 -12.41935 0.645 21.02713 181 VAL A O 1
ATOM 1536 O O B VAL A 1 182 ? 3.13260 4.45241 -12.78892 0.355 17.98297 181 VAL A O 1
ATOM 1561 N N . L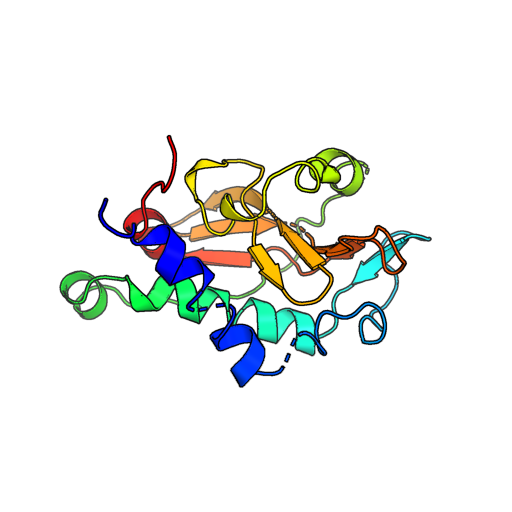EU A 1 183 ? 3.51618 6.65316 -12.53277 1.000 23.52448 182 LEU A N 1
ATOM 1562 C CA . LEU A 1 183 ? 2.53256 6.99451 -13.55669 1.000 18.99842 182 LEU A CA 1
ATOM 1563 C C . LEU A 1 183 ? 2.87486 6.39682 -14.92032 1.000 24.20972 182 LEU A C 1
ATOM 1564 O O . LEU A 1 183 ? 2.01721 6.38722 -15.81135 1.000 26.29112 182 LEU A O 1
ATOM 1581 N N . LYS A 1 184 ? 4.11607 5.93475 -15.11505 1.000 21.83208 183 LYS A N 1
ATOM 1582 C CA . LYS A 1 184 ? 4.52982 5.36495 -16.39027 1.000 21.48610 183 LYS A CA 1
ATOM 1583 C C . LYS A 1 184 ? 4.10883 3.91239 -16.53559 1.000 21.27268 183 LYS A C 1
ATOM 1584 O O . LYS A 1 184 ? 4.20773 3.34981 -17.63244 1.000 26.16506 183 LYS A O 1
ATOM 1603 N N . LEU A 1 185 ? 3.67496 3.30018 -15.44790 1.000 21.60185 184 LEU A N 1
ATOM 1604 C CA . LEU A 1 185 ? 3.44482 1.86736 -15.40658 1.000 19.18585 184 LEU A CA 1
ATOM 1605 C C . LEU A 1 185 ? 2.06989 1.53444 -15.95929 1.000 22.75976 184 LEU A C 1
ATOM 1606 O O . LEU A 1 185 ? 1.14879 2.35461 -15.92138 1.000 24.38467 184 LEU A O 1
ATOM 1622 N N . LEU A 1 186 ? 1.93692 0.31369 -16.47011 1.000 25.13704 185 LEU A N 1
ATOM 1623 C CA . LEU A 1 186 ? 0.66199 -0.14892 -16.98981 1.000 22.39687 185 LEU A CA 1
ATOM 1624 C C . LEU A 1 186 ? -0.25974 -0.54590 -15.84477 1.000 21.72103 185 LEU A C 1
ATOM 1625 O O . LEU A 1 186 ? 0.18628 -0.96415 -14.77181 1.000 23.78879 185 LEU A O 1
ATOM 1641 N N . GLY A 1 187 ? -1.56117 -0.39289 -16.07770 1.000 20.54660 186 GLY A N 1
ATOM 1642 C CA . GLY A 1 187 ? -2.52706 -0.63859 -15.02615 1.000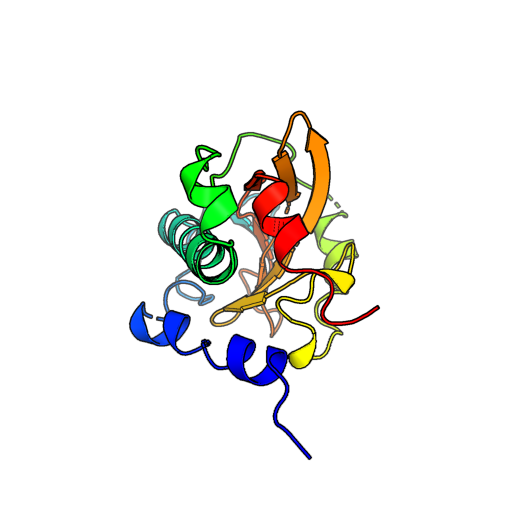 24.40945 186 GLY A CA 1
ATOM 1643 C C . GLY A 1 187 ? -2.49259 -2.04960 -14.48535 1.000 25.49457 186 GLY A C 1
ATOM 1644 O O . GLY A 1 187 ? -2.86939 -2.27047 -13.32914 1.000 20.88447 186 GLY A O 1
ATOM 1648 N N . TYR A 1 188 ? -2.04230 -3.01035 -15.29270 1.000 21.91898 187 TYR A N 1
ATOM 1649 C CA . TYR A 1 188 ? -2.01907 -4.40676 -14.87491 1.000 20.17230 187 TYR A CA 1
ATOM 1650 C C . TYR A 1 188 ? -0.96661 -4.66250 -13.80964 1.000 23.97074 187 TYR A C 1
ATOM 1651 O O . TYR A 1 188 ? -1.02112 -5.69517 -13.13394 1.000 24.97702 187 TYR A O 1
ATOM 166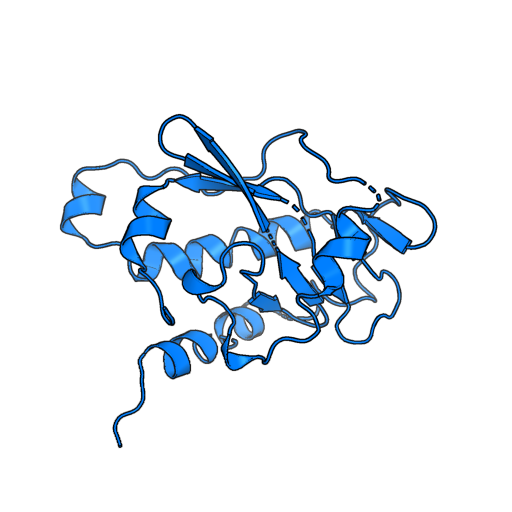9 N N . SER A 1 189 ? -0.02754 -3.74334 -13.63244 1.000 18.79493 188 SER A N 1
ATOM 1670 C CA . SER A 1 189 ? 0.99568 -3.87594 -12.60929 1.000 21.48389 188 SER A CA 1
ATOM 1671 C C . SER A 1 189 ? 0.50542 -3.46454 -11.23451 1.000 18.20711 188 SER A C 1
ATOM 1672 O O . SER A 1 189 ? 1.29013 -3.50410 -10.28111 1.000 22.39537 188 SER A O 1
ATOM 1680 N N . ALA A 1 190 ? -0.76187 -3.08539 -11.10091 1.000 16.43092 189 ALA A N 1
ATOM 1681 C CA . ALA A 1 190 ? -1.28116 -2.69720 -9.80026 1.000 18.92002 189 ALA A CA 1
ATOM 1682 C C . ALA A 1 190 ? -1.37957 -3.89897 -8.87480 1.000 20.56476 189 ALA A C 1
ATOM 1683 O O . ALA A 1 190 ? -1.52642 -5.04367 -9.31663 1.000 21.15801 189 ALA A O 1
ATOM 1690 N N . TRP A 1 191 ? -1.32610 -3.61781 -7.57443 1.000 20.60565 190 TRP A N 1
ATOM 1691 C CA . TRP A 1 191 ? -1.45844 -4.63330 -6.53977 1.000 19.20167 190 TRP A CA 1
ATOM 1692 C C . TRP A 1 191 ? -0.44050 -5.75301 -6.69962 1.000 20.82498 190 TRP A C 1
ATOM 1693 O O . TRP A 1 191 ? -0.68087 -6.89493 -6.29988 1.000 24.19180 190 TRP A O 1
ATOM 1714 N N . ASP A 1 192 ? 0.70065 -5.43336 -7.28602 1.000 17.14072 191 ASP A N 1
ATOM 1715 C CA . ASP A 1 192 ? 1.76935 -6.38767 -7.53636 1.000 20.69068 191 ASP A CA 1
ATOM 1716 C C . ASP A 1 192 ? 2.90313 -6.04216 -6.58174 1.000 24.47832 191 ASP A C 1
ATOM 1717 O O . ASP A 1 192 ? 3.59988 -5.03808 -6.77022 1.000 22.59706 191 ASP A O 1
ATOM 1726 N N . GLU A 1 193 ? 3.06782 -6.86844 -5.54597 1.000 25.15661 192 GLU A N 1
ATOM 1727 C CA . GLU A 1 193 ? 4.12649 -6.66430 -4.56816 1.000 24.88631 192 GLU A CA 1
ATOM 1728 C C . GLU A 1 193 ? 5.50912 -6.77284 -5.20045 1.000 25.07786 192 GLU A C 1
ATOM 1729 O O . GLU A 1 193 ? 6.49677 -6.38514 -4.56676 1.000 37.61380 192 GLU A O 1
ATOM 1741 N N . GLY A 1 194 ? 5.60521 -7.28830 -6.42445 1.000 25.39012 193 GLY A N 1
ATOM 1742 C CA . GLY A 1 194 ? 6.88823 -7.43238 -7.07835 1.000 26.03421 193 GLY A CA 1
ATOM 1743 C C . GLY A 1 194 ? 7.48062 -6.15245 -7.60552 1.000 36.27937 193 GLY A C 1
ATOM 1744 O O . GLY A 1 194 ? 8.63906 -6.15168 -8.03651 1.000 28.73098 193 GLY A O 1
ATOM 1748 N N . LEU A 1 195 ? 6.72243 -5.06099 -7.58224 1.000 27.72981 194 LEU A N 1
ATOM 1749 C CA . LEU A 1 195 ? 7.22200 -3.82452 -8.15938 1.000 31.07389 194 LEU A CA 1
ATOM 1750 C C . LEU A 1 195 ? 8.10591 -3.03771 -7.19882 1.000 32.23424 194 LEU A C 1
ATOM 1751 O O . LEU A 1 195 ? 8.53820 -1.93304 -7.54690 1.000 27.72227 194 LEU A O 1
ATOM 1767 N N . GLY A 1 196 ? 8.37904 -3.56726 -6.01342 1.000 28.81568 195 GLY A N 1
ATOM 1768 C CA . GLY A 1 196 ? 9.33461 -2.92915 -5.12242 1.000 27.71430 195 GLY A CA 1
ATOM 1769 C C . GLY A 1 196 ? 8.91971 -1.52150 -4.74952 1.000 30.93820 195 GLY A C 1
ATOM 1770 O O . GLY A 1 196 ? 7.84474 -1.29276 -4.18270 1.000 30.84328 195 GLY A O 1
ATOM 1774 N N A LYS A 1 197 ? 9.78606 -0.55206 -5.05673 0.507 27.21844 196 LYS A N 1
ATOM 1775 N N B LYS A 1 197 ? 9.77800 -0.55371 -5.07232 0.493 27.29102 196 LYS A N 1
ATOM 1776 C CA A LYS A 1 197 ? 9.49438 0.83308 -4.70624 0.507 23.66728 196 LYS A CA 1
ATOM 1777 C CA B LYS A 1 197 ? 9.52115 0.83318 -4.70934 0.493 23.82623 196 LYS A CA 1
ATOM 1778 C C A LYS A 1 197 ? 8.18666 1.31212 -5.32398 0.507 24.41241 196 LYS A C 1
ATOM 1779 C C B LYS A 1 197 ? 8.32489 1.43126 -5.43846 0.493 25.41984 196 LYS A C 1
ATOM 1780 O O A LYS A 1 197 ? 7.49956 2.16352 -4.74697 0.507 25.48230 196 LYS A O 1
ATOM 1781 O O B LYS A 1 197 ? 7.84513 2.49420 -5.02808 0.493 24.34671 196 LYS A O 1
ATOM 1818 N N . GLN A 1 198 ? 7.82411 0.77893 -6.48819 1.000 25.04433 197 GLN A N 1
ATOM 1819 C CA . GLN A 1 198 ? 6.74377 1.31634 -7.30169 1.000 19.89156 197 GLN A CA 1
ATOM 1820 C C . GLN A 1 198 ? 5.41571 0.59665 -7.09384 1.000 20.12880 197 GLN A C 1
ATOM 1821 O O . GLN A 1 198 ? 4.51545 0.72804 -7.92945 1.000 24.14726 197 GLN A O 1
ATOM 1836 N N . ILE A 1 199 ? 5.25901 -0.14562 -5.99443 1.000 17.90259 198 ILE A N 1
ATOM 1837 C CA . ILE A 1 199 ? 3.99719 -0.83835 -5.77335 1.000 17.87164 198 ILE A CA 1
ATOM 1838 C C . ILE A 1 199 ? 2.89080 0.19902 -5.68592 1.000 21.63136 198 ILE A C 1
ATOM 1839 O O . ILE A 1 199 ? 3.04638 1.24694 -5.04218 1.000 19.24456 198 ILE A O 1
ATOM 1855 N N . PHE A 1 200 ? 1.76717 -0.07817 -6.34559 1.000 16.17209 199 PHE A N 1
ATOM 1856 C CA . PHE A 1 200 ? 0.69326 0.89837 -6.41448 1.000 18.52478 199 PHE A CA 1
ATOM 1857 C C . PHE A 1 200 ? -0.65548 0.23198 -6.61045 1.000 22.01845 199 PHE A C 1
ATOM 1858 O O . PHE A 1 200 ? -0.74932 -0.94974 -6.93681 1.000 17.63483 199 PHE A O 1
ATOM 1875 N N . PHE A 1 201 ? -1.70848 1.02602 -6.43233 1.000 18.01269 200 PHE A N 1
ATOM 1876 C CA . PHE A 1 201 ? -3.04158 0.65025 -6.87168 1.000 22.07510 200 PHE A CA 1
ATOM 1877 C C . PHE A 1 201 ? -3.72495 1.92606 -7.33832 1.000 21.32826 200 PHE A C 1
ATOM 1878 O O . PHE A 1 201 ? -3.34968 3.02941 -6.92915 1.000 18.16686 200 PHE A O 1
ATOM 1895 N N . ASP A 1 202 ? -4.70470 1.76862 -8.21891 1.000 19.04157 201 ASP A N 1
ATOM 1896 C CA . ASP A 1 202 ? -5.47334 2.89078 -8.73646 1.000 15.82466 201 ASP A CA 1
ATOM 1897 C C . ASP A 1 202 ? -6.85036 2.92587 -8.08929 1.000 23.17844 201 ASP A C 1
ATOM 1898 O O . ASP A 1 202 ? -7.47389 1.88232 -7.86631 1.000 21.25592 201 ASP A O 1
ATOM 1907 N N . VAL A 1 203 ? -7.33160 4.13520 -7.81458 1.000 20.02643 202 VAL A N 1
ATOM 1908 C CA . VAL A 1 203 ? -8.63831 4.33590 -7.20343 1.000 17.10561 202 VAL A CA 1
ATOM 1909 C C . VAL A 1 203 ? -9.13037 5.69645 -7.67441 1.000 21.67566 202 VAL A C 1
ATOM 1910 O O . VAL A 1 203 ? -8.44806 6.70894 -7.49297 1.000 21.89119 202 VAL A O 1
ATOM 1923 N N . GLY A 1 204 ? -10.29588 5.72498 -8.31024 1.000 22.47539 203 GLY A N 1
ATOM 1924 C CA . GLY A 1 204 ? -10.80479 6.99021 -8.81866 1.000 23.92189 203 GLY A CA 1
ATOM 1925 C C . GLY A 1 204 ? -9.82337 7.60706 -9.79390 1.000 18.48557 203 GLY A C 1
ATOM 1926 O O . GLY A 1 204 ? -9.35898 6.95584 -10.73473 1.000 22.64347 203 GLY A O 1
ATOM 1930 N N . GLU A 1 205 ? -9.48652 8.87804 -9.56561 1.000 20.41626 204 GLU A N 1
ATOM 1931 C CA . GLU A 1 205 ? -8.58716 9.61318 -10.44449 1.000 17.01071 204 GLU A CA 1
ATOM 1932 C C . GLU A 1 205 ? -7.12105 9.55010 -10.01249 1.000 21.63701 204 GLU A C 1
ATOM 1933 O O . GLU A 1 205 ? -6.29740 10.27908 -10.57966 1.000 24.13210 204 GLU A O 1
ATOM 1945 N N . TYR A 1 206 ? -6.77306 8.70193 -9.03888 1.000 18.41942 205 TYR A N 1
ATOM 1946 C CA . TYR A 1 206 ? -5.45599 8.72728 -8.41780 1.000 16.71661 205 TYR A CA 1
ATOM 1947 C C . TYR A 1 206 ? -4.76634 7.37445 -8.45986 1.000 17.97489 205 TYR A C 1
ATOM 1948 O O . TYR A 1 206 ? -5.40950 6.33459 -8.30765 1.000 18.99234 205 TYR A O 1
ATOM 1966 N N . ARG A 1 207 ? -3.45417 7.40578 -8.66873 1.000 18.52027 206 ARG A N 1
ATOM 1967 C CA . ARG A 1 207 ? -2.59008 6.24051 -8.53300 1.000 15.83928 206 ARG A CA 1
ATOM 1968 C C . ARG A 1 207 ? -1.84625 6.34615 -7.20570 1.000 19.14440 206 ARG A C 1
ATOM 1969 O O . ARG A 1 207 ? -1.11272 7.31319 -6.97818 1.000 15.79340 206 ARG A O 1
ATOM 1990 N N . VAL A 1 208 ? -2.02630 5.36046 -6.33577 1.000 16.66209 207 VAL A N 1
ATOM 1991 C CA . VAL A 1 208 ? -1.49515 5.43212 -4.98159 1.000 17.24877 207 VAL A CA 1
ATOM 1992 C C . VAL A 1 208 ? -0.25082 4.55437 -4.88464 1.000 17.75347 207 VAL A C 1
ATOM 1993 O O . VAL A 1 208 ? -0.33919 3.32804 -4.97092 1.000 16.81366 207 VAL A O 1
ATOM 2006 N N . ASN A 1 209 ? 0.90359 5.17943 -4.66728 1.000 15.71026 208 ASN A N 1
ATOM 2007 C CA . ASN A 1 209 ? 2.18007 4.48931 -4.48341 1.000 20.71389 208 ASN A CA 1
ATOM 2008 C C . ASN A 1 209 ? 2.39532 4.23214 -2.99432 1.000 21.78078 208 ASN A C 1
ATOM 2009 O O . ASN A 1 209 ? 2.36224 5.17027 -2.18782 1.000 18.25383 208 ASN A O 1
ATOM 2037 N N . PHE A 1 211 ? 5.20389 3.42082 -1.04039 1.000 20.06245 210 PHE A N 1
ATOM 2038 C CA . PHE A 1 211 ? 6.65265 3.36286 -1.13458 1.000 18.25375 210 PHE A CA 1
ATOM 2039 C C . PHE A 1 211 ? 7.24531 2.75174 0.12782 1.000 22.96891 210 PHE A C 1
ATOM 2040 O O . PHE A 1 211 ? 6.91104 3.18461 1.23511 1.000 21.97179 210 PHE A O 1
ATOM 2057 N N . PRO A 1 212 ? 8.14689 1.78084 0.00118 1.000 23.45149 211 PRO A N 1
ATOM 2058 C CA . PRO A 1 212 ? 8.70770 1.13581 1.19828 1.000 24.06863 211 PRO A CA 1
ATOM 2059 C C . PRO A 1 212 ? 9.56807 2.09061 2.01328 1.000 25.29916 211 PRO A C 1
ATOM 2060 O O . PRO A 1 212 ? 10.49234 2.72067 1.49324 1.000 32.09140 211 PRO A O 1
ATOM 2071 N N . LEU A 1 213 ? 9.25560 2.18158 3.30814 1.000 24.78002 212 LEU A N 1
ATOM 2072 C CA . LEU A 1 213 ? 10.03589 2.95600 4.26671 1.000 27.53314 212 LEU A CA 1
ATOM 2073 C C . LEU A 1 213 ? 10.95458 2.05657 5.08696 1.000 33.14663 212 LEU A C 1
ATOM 2074 O O . LEU A 1 213 ? 12.18101 2.17137 5.00588 1.000 30.63455 212 LEU A O 1
ATOM 2090 N N . ARG A 1 214 ? 10.38264 1.15369 5.87714 1.000 29.14455 213 ARG A N 1
ATOM 2091 C CA . ARG A 1 214 ? 11.19668 0.21437 6.63163 1.000 27.67475 213 ARG A CA 1
ATOM 2092 C C . ARG A 1 214 ? 10.31793 -0.93215 7.10660 1.000 28.03583 213 ARG A C 1
ATOM 2093 O O . ARG A 1 214 ? 9.08819 -0.87774 7.03160 1.000 27.98594 213 ARG A O 1
ATOM 2114 N N . ILE A 1 215 ? 10.97979 -1.96362 7.61676 1.000 29.73035 214 ILE A N 1
ATOM 2115 C CA . ILE A 1 215 ? 10.33853 -3.09481 8.27323 1.000 31.55965 214 ILE A CA 1
ATOM 2116 C C . ILE A 1 215 ? 10.77470 -3.03552 9.72792 1.000 45.75751 214 ILE A C 1
ATOM 2117 O O . ILE A 1 215 ? 11.97667 -3.05463 10.01559 1.000 46.93767 214 ILE A O 1
ATOM 2133 N N . GLU A 1 216 ? 9.81831 -2.95581 10.64763 1.000 37.89970 215 GLU A N 1
ATOM 2134 C CA . GLU A 1 216 ? 10.16046 -2.87653 12.06118 1.000 46.90170 215 GLU A CA 1
ATOM 2135 C C . GLU A 1 216 ? 9.17650 -3.68890 12.88262 1.000 43.44169 215 GLU A C 1
ATOM 2136 O O . GLU A 1 216 ? 7.96940 -3.66932 12.62817 1.000 39.23733 215 GLU A O 1
ATOM 2148 N N . GLU A 1 217 ? 9.70919 -4.38919 13.88222 1.000 42.64100 216 GLU A N 1
ATOM 2149 C CA . GLU A 1 217 ? 8.96546 -5.40918 14.61542 1.000 38.07974 216 GLU A CA 1
ATOM 2150 C C . GLU A 1 217 ? 8.34600 -6.31223 13.55004 1.000 52.31531 216 GLU A C 1
ATOM 2151 O O . GLU A 1 217 ? 9.05609 -6.74527 12.63075 1.000 54.29694 216 GLU A O 1
ATOM 2163 N N . GLY A 1 218 ? 7.05407 -6.58681 13.59921 1.000 43.64664 217 GLY A N 1
ATOM 2164 C CA . GLY A 1 218 ? 6.47360 -7.45171 12.60001 1.000 34.16207 217 GLY A CA 1
ATOM 2165 C C . GLY A 1 218 ? 5.62663 -6.70152 11.59903 1.000 29.96894 217 GLY A C 1
ATOM 2166 O O . GLY A 1 218 ? 4.61015 -7.22940 11.14056 1.000 30.03828 217 GLY A O 1
ATOM 2170 N N . PHE A 1 219 ? 6.03487 -5.48271 11.24062 1.000 28.73672 218 PHE A N 1
ATOM 2171 C CA . PHE A 1 219 ? 5.23274 -4.63209 10.37680 1.000 27.29436 218 PHE A CA 1
ATOM 2172 C C . PHE A 1 219 ? 6.07190 -4.05770 9.24658 1.000 28.59606 218 PHE A C 1
ATOM 2173 O O . PHE A 1 219 ? 7.27197 -3.81473 9.39604 1.000 28.11036 218 PHE A O 1
ATOM 2190 N N . HIS A 1 220 ? 5.41172 -3.85593 8.11000 1.000 26.15945 219 HIS A N 1
ATOM 2191 C CA . HIS A 1 220 ? 5.93721 -3.07089 7.00514 1.000 25.79294 219 HIS A CA 1
ATOM 2192 C C . HIS A 1 220 ? 5.40836 -1.64778 7.14947 1.000 22.48307 219 HIS A C 1
ATOM 2193 O O . HIS A 1 220 ? 4.20758 -1.44866 7.36147 1.000 26.39492 219 HIS A O 1
ATOM 2207 N N . LEU A 1 221 ? 6.28892 -0.66321 7.03420 1.000 22.02278 220 LEU A N 1
ATOM 2208 C CA . LEU A 1 221 ? 5.87627 0.73121 6.96311 1.000 24.78041 220 LEU A CA 1
ATOM 2209 C C . LEU A 1 221 ? 6.05251 1.22341 5.53228 1.000 36.60753 220 LEU A C 1
ATOM 2210 O O . LEU A 1 221 ? 7.08944 0.97437 4.91121 1.000 25.35529 220 LEU A O 1
ATOM 2226 N N . ARG A 1 222 ? 5.04104 1.91302 5.00851 1.000 22.60263 221 ARG A N 1
ATOM 2227 C CA . ARG A 1 222 ? 5.06838 2.41334 3.63873 1.000 17.98162 221 ARG A CA 1
ATOM 2228 C C . ARG A 1 222 ? 4.50546 3.82500 3.60619 1.000 22.41773 221 ARG A C 1
ATOM 2229 O O . ARG A 1 222 ? 3.49862 4.10550 4.26261 1.000 20.39136 221 ARG A O 1
ATOM 2250 N N . GLN A 1 223 ? 5.16083 4.70521 2.84273 1.000 19.59517 222 GLN A N 1
ATOM 2251 C CA . GLN A 1 223 ? 4.71538 6.08670 2.66148 1.000 16.64857 222 GLN A CA 1
ATOM 2252 C C . GLN A 1 223 ? 3.75594 6.15198 1.47695 1.000 18.08401 222 GLN A C 1
ATOM 2253 O O . GLN A 1 223 ? 4.16058 5.94542 0.32869 1.000 20.23016 222 GLN A O 1
ATOM 2284 N N A VAL A 1 225 ? 1.51592 7.95647 -1.13304 0.910 18.90535 224 VAL A N 1
ATOM 2285 N N B VAL A 1 225 ? 1.48032 7.97899 -1.13579 0.090 19.94427 224 VAL A N 1
ATOM 2286 C CA A VAL A 1 225 ? 1.27231 9.19984 -1.84925 0.910 20.57532 224 VAL A CA 1
ATOM 2287 C CA B VAL A 1 225 ? 1.21462 9.25965 -1.77701 0.090 21.93224 224 VAL A CA 1
ATOM 2288 C C A VAL A 1 225 ? 0.39174 8.88671 -3.04916 0.910 16.81146 224 VAL A C 1
ATOM 2289 C C B VAL A 1 225 ? 0.48339 9.01076 -3.08860 0.090 16.39677 224 VAL A C 1
ATOM 2290 O O A VAL A 1 225 ? 0.66271 7.92998 -3.78438 0.910 18.12920 224 VAL A O 1
ATOM 2291 O O B VAL A 1 225 ? 0.92591 8.20440 -3.91529 0.090 19.09918 224 VAL A O 1
ATOM 2316 N N . ALA A 1 226 ? -0.64443 9.69709 -3.25986 1.000 18.55236 225 ALA A N 1
ATOM 2317 C CA . ALA A 1 226 ? -1.52076 9.53570 -4.41256 1.000 14.92310 225 ALA A CA 1
ATOM 2318 C C . ALA A 1 226 ? -1.13585 10.53042 -5.49732 1.000 16.86633 225 ALA A C 1
ATOM 2319 O O . ALA A 1 226 ? -0.93937 11.71651 -5.21235 1.000 19.63127 225 ALA A O 1
ATOM 2327 N N . TYR A 1 227 ? -1.06638 10.04854 -6.73620 1.000 19.28617 226 TYR A N 1
ATOM 2328 C CA . TYR A 1 227 ? -0.71895 10.84182 -7.91008 1.000 16.09109 226 TYR A CA 1
ATOM 2329 C C . TYR A 1 227 ? -1.95124 10.96608 -8.78839 1.000 16.88856 226 TYR A C 1
ATOM 2330 O O . TYR A 1 227 ? -2.53061 9.95688 -9.18641 1.000 17.76608 226 TYR A O 1
ATOM 2348 N N . HIS A 1 228 ? -2.35291 12.19272 -9.10156 1.000 15.35803 227 HIS A N 1
ATOM 2349 C CA . HIS A 1 228 ? -3.48188 12.33087 -10.00766 1.000 15.34084 227 HIS A CA 1
ATOM 2350 C C . HIS A 1 228 ? -3.08793 11.80878 -11.38199 1.000 25.79852 227 HIS A C 1
ATOM 2351 O O . HIS A 1 228 ? -2.05224 12.19780 -11.92838 1.000 19.85363 227 HIS A O 1
ATOM 2365 N N . LEU A 1 229 ? -3.91612 10.92585 -11.94576 1.000 19.06513 228 LEU A N 1
ATOM 2366 C CA . LEU A 1 229 ? -3.51971 10.20993 -13.15014 1.000 18.59448 228 LEU A CA 1
ATOM 2367 C C . LEU A 1 229 ? -3.53337 11.08110 -14.39443 1.000 24.64640 228 LEU A C 1
ATOM 2368 O O . LEU A 1 229 ? -2.97146 10.68013 -15.42018 1.000 23.78499 228 LEU A O 1
ATOM 2384 N N . GLN A 1 230 ? -4.18860 12.23682 -14.34782 1.000 25.66113 229 GLN A N 1
ATOM 2385 C CA . GLN A 1 230 ? -4.09324 13.21160 -15.42536 1.000 20.95218 229 GLN A CA 1
ATOM 2386 C C . GLN A 1 230 ? -3.28369 14.43003 -15.00789 1.000 22.77493 229 GLN A C 1
ATOM 2387 O O . GLN A 1 230 ? -3.27428 15.43513 -15.72544 1.000 25.91761 229 GLN A O 1
ATOM 2401 N N . GLU A 1 231 ? -2.58856 14.34995 -13.87072 1.000 20.77468 230 GLU A N 1
ATOM 2402 C CA . GLU A 1 231 ? -1.74010 15.42811 -13.36673 1.000 21.46785 230 GLU A CA 1
ATOM 2403 C C . GLU A 1 231 ? -2.51113 16.73597 -13.23376 1.000 22.94033 230 GLU A C 1
ATOM 2404 O O . GLU A 1 231 ? -1.95918 17.82698 -13.41823 1.000 30.32518 230 GLU A O 1
ATOM 2416 N N . ALA A 1 232 ? -3.78973 16.63069 -12.87752 1.000 28.12813 231 ALA A N 1
ATOM 2417 C CA . ALA A 1 232 ? -4.58477 17.78753 -12.50696 1.000 30.62625 231 ALA A CA 1
ATOM 2418 C C . ALA A 1 232 ? -4.30705 18.12943 -11.04483 1.000 26.81512 231 ALA A C 1
ATOM 2419 O O . ALA A 1 232 ? -3.54029 17.45221 -10.36084 1.000 29.16921 231 ALA A O 1
ATOM 2426 N N . ASN A 1 233 ? -4.93095 19.18430 -10.54971 1.000 30.00279 232 ASN A N 1
ATOM 2427 C CA . ASN A 1 233 ? -4.66917 19.54187 -9.15891 1.000 21.45112 232 ASN A CA 1
ATOM 2428 C C . ASN A 1 233 ? -5.92084 19.32418 -8.31339 1.000 34.64684 232 ASN A C 1
ATOM 2429 O O . ASN A 1 233 ? -7.03403 19.57332 -8.78604 1.000 33.47727 232 ASN A O 1
ATOM 2440 N N . PRO A 1 234 ? -5.78286 18.82860 -7.07358 1.000 28.72719 233 PRO A N 1
ATOM 2441 C CA . PRO A 1 234 ? -4.54399 18.44326 -6.37892 1.000 19.79384 233 PRO A CA 1
ATOM 2442 C C . PRO A 1 234 ? -3.78480 17.33446 -7.09488 1.000 23.08709 233 PRO A C 1
ATOM 2443 O O . PRO A 1 234 ? -4.29621 16.24586 -7.35638 1.000 19.22333 233 PRO A O 1
ATOM 2454 N N . ARG A 1 235 ? -2.53550 17.64454 -7.43102 1.000 21.11916 234 ARG A N 1
ATOM 2455 C CA . ARG A 1 235 ? -1.71014 16.73640 -8.21127 1.000 22.94138 234 ARG A CA 1
ATOM 2456 C C . ARG A 1 235 ? -1.20754 15.57596 -7.37036 1.000 20.82461 234 ARG A C 1
ATOM 2457 O O . ARG A 1 235 ? -1.08260 14.44973 -7.86710 1.000 21.86443 234 ARG A O 1
ATOM 2478 N N . TYR A 1 236 ? -0.87352 15.85474 -6.11058 1.000 19.99516 235 TYR A N 1
ATOM 2479 C CA . TYR A 1 236 ? -0.30244 14.88770 -5.19290 1.000 20.84595 235 TYR A CA 1
ATOM 2480 C C . TYR A 1 236 ? -1.04999 14.96063 -3.86599 1.000 26.03335 235 TYR A C 1
ATOM 2481 O O . TYR A 1 236 ? -1.32355 16.05548 -3.36496 1.000 20.09543 235 TYR A O 1
ATOM 2499 N N . LEU A 1 237 ? -1.37145 13.79914 -3.29177 1.000 15.05644 236 LEU A N 1
ATOM 2500 C CA . LEU A 1 237 ? -2.02854 13.70418 -1.99168 1.000 15.01576 236 LEU A CA 1
ATOM 2501 C C . LEU A 1 237 ? -1.14076 12.92738 -1.02478 1.000 19.70096 236 LEU A C 1
ATOM 2502 O O . LEU A 1 237 ? -0.70830 11.81456 -1.33739 1.000 20.39985 236 LEU A O 1
ATOM 2518 N N . TRP A 1 238 ? -0.87398 13.49658 0.14813 1.000 19.45155 237 TRP A N 1
ATOM 2519 C CA . TRP A 1 238 ? -0.13921 12.78327 1.19309 1.000 20.98583 237 TRP A CA 1
ATOM 2520 C C . TRP A 1 238 ? -1.16190 12.06291 2.07034 1.000 19.43526 237 TRP A C 1
ATOM 2521 O O . TRP A 1 238 ? -1.90325 12.69273 2.83034 1.000 18.64944 237 TRP A O 1
ATOM 2542 N N A LEU A 1 239 ? -1.20906 10.73903 1.95906 0.693 21.98127 238 LEU A N 1
ATOM 2543 N N B LEU A 1 239 ? -1.22252 10.73531 1.94666 0.307 21.86501 238 LEU A N 1
ATOM 2544 C CA A LEU A 1 239 ? -2.15020 9.94466 2.73528 0.693 20.47494 238 LEU A CA 1
ATOM 2545 C CA B LEU A 1 239 ? -2.15635 9.97168 2.76534 0.307 20.56744 238 LEU A CA 1
ATOM 2546 C C A LEU A 1 239 ? -1.59785 9.60081 4.11386 0.693 17.89321 238 LEU A C 1
ATOM 2547 C C B LEU A 1 239 ? -1.58014 9.68596 4.14629 0.307 17.97253 238 LEU A C 1
ATOM 2548 O O A LEU A 1 239 ? -2.34424 9.60434 5.09910 0.693 21.49009 238 LEU A O 1
ATOM 2549 O O B LEU A 1 239 ? -2.29084 9.77783 5.15374 0.307 21.18478 238 LEU A O 1
ATOM 2580 N N . GLY A 1 240 ? -0.30181 9.33571 4.20781 1.000 19.51728 239 GLY A N 1
ATOM 2581 C CA . GLY A 1 240 ? 0.32597 8.99981 5.45979 1.000 21.20752 239 GLY A CA 1
ATOM 2582 C C . GLY A 1 240 ? 1.20074 7.77476 5.32022 1.000 19.26607 239 GLY A C 1
ATOM 2583 O O . GLY A 1 240 ? 1.21262 7.08999 4.29363 1.000 21.80951 239 GLY A O 1
ATOM 2588 N N . THR A 1 241 ? 1.97530 7.53712 6.37763 1.000 18.71360 240 THR A N 1
ATOM 2589 C CA . THR A 1 241 ? 2.76156 6.32235 6.52498 1.000 17.23129 240 THR A CA 1
ATOM 2590 C C . THR A 1 241 ? 1.84046 5.24275 7.06660 1.000 20.91429 240 THR A C 1
ATOM 2591 O O . THR A 1 241 ? 1.30519 5.38088 8.17143 1.000 22.73168 240 THR A O 1
ATOM 2602 N N . VAL A 1 242 ? 1.61840 4.21382 6.28460 1.000 22.17502 241 VAL A N 1
ATOM 2603 C CA . VAL A 1 242 ? 0.74954 3.11169 6.67742 1.000 19.50092 241 VAL A CA 1
ATOM 2604 C C . VAL A 1 242 ? 1.60973 2.02092 7.29083 1.000 22.49620 241 VAL A C 1
ATOM 2605 O O . VAL A 1 242 ? 2.75712 1.80187 6.88650 1.000 18.48150 241 VAL A O 1
ATOM 2618 N N . ARG A 1 243 ? 1.04047 1.31643 8.26417 1.000 20.80815 242 ARG A N 1
ATOM 2619 C CA . ARG A 1 243 ? 1.70173 0.21979 8.96236 1.000 19.36055 242 ARG A CA 1
ATOM 2620 C C . ARG A 1 243 ? 0.87246 -1.03492 8.72246 1.000 23.44914 242 ARG A C 1
ATOM 2621 O O . ARG A 1 243 ? -0.30395 -1.08153 9.10127 1.000 22.75640 242 ARG A O 1
ATOM 2642 N N . ILE A 1 244 ? 1.47881 -2.03534 8.08056 1.000 20.00295 243 ILE A N 1
ATOM 2643 C CA . ILE A 1 244 ? 0.81047 -3.27271 7.69209 1.000 18.33617 243 ILE A CA 1
ATOM 2644 C C . ILE A 1 244 ? 1.58444 -4.44929 8.26972 1.000 20.34533 243 ILE A C 1
ATOM 2645 O O . ILE A 1 244 ? 2.80333 -4.54482 8.08748 1.000 27.33361 243 ILE A O 1
ATOM 2661 N N . GLN A 1 245 ? 0.87406 -5.35886 8.93601 1.000 22.77288 244 GLN A N 1
ATOM 2662 C CA . GLN A 1 245 ? 1.51832 -6.52762 9.52466 1.000 22.94994 244 GLN A CA 1
ATOM 2663 C C . GLN A 1 245 ? 2.19598 -7.36974 8.45064 1.000 27.26297 244 GLN A C 1
ATOM 2664 O O . GLN A 1 245 ? 1.57117 -7.76083 7.46202 1.000 22.50285 244 GLN A O 1
ATOM 2678 N N . SER A 1 246 ? 3.47730 -7.67367 8.66622 1.000 22.68724 245 SER A N 1
ATOM 2679 C CA . SER A 1 246 ? 4.29244 -8.26127 7.60552 1.000 23.06444 245 SER A CA 1
ATOM 2680 C C . SER A 1 246 ? 3.70217 -9.56638 7.07006 1.000 23.63588 245 SER A C 1
ATOM 2681 O O . SER A 1 246 ? 3.79150 -9.83886 5.86706 1.000 26.24705 245 SER A O 1
ATOM 2689 N N . VAL A 1 247 ? 3.10344 -10.39361 7.93398 1.000 27.77583 246 VAL A N 1
ATOM 2690 C CA . VAL A 1 247 ? 2.59931 -11.67929 7.44991 1.000 25.18850 246 VAL A CA 1
ATOM 2691 C C . VAL A 1 247 ? 1.52310 -11.48156 6.38711 1.000 26.58825 246 VAL A C 1
ATOM 2692 O O . VAL A 1 247 ? 1.32275 -12.34842 5.52680 1.000 27.25817 246 VAL A O 1
ATOM 2705 N N . LEU A 1 248 ? 0.81334 -10.34955 6.42551 1.000 22.73988 247 LEU A N 1
ATOM 2706 C CA . LEU A 1 248 ? -0.22389 -10.08523 5.42982 1.000 23.12695 247 LEU A CA 1
ATOM 2707 C C . LEU A 1 248 ? 0.37916 -9.88865 4.04594 1.000 25.15555 247 LEU A C 1
ATOM 2708 O O . LEU A 1 248 ? -0.17681 -10.35670 3.04583 1.000 26.77444 247 LEU A O 1
ATOM 2724 N N . ILE A 1 249 ? 1.49650 -9.16550 3.96627 1.000 22.27651 248 ILE A N 1
ATOM 2725 C CA . ILE A 1 249 ? 2.16031 -8.95598 2.68601 1.000 22.57199 248 ILE A CA 1
ATOM 2726 C C . ILE A 1 249 ? 2.86583 -10.22755 2.24933 1.000 26.47670 248 ILE A C 1
ATOM 2727 O O . ILE A 1 249 ? 2.79496 -10.62378 1.07995 1.000 26.55976 248 ILE A O 1
ATOM 2743 N N . GLU A 1 250 ? 3.55368 -10.88766 3.18525 1.000 24.07847 249 GLU A N 1
ATOM 2744 C CA . GLU A 1 250 ? 4.31017 -12.08517 2.85043 1.000 26.01668 249 GLU A CA 1
ATOM 2745 C C . GLU A 1 250 ? 3.42135 -13.12074 2.18301 1.000 33.37553 249 GLU A C 1
ATOM 2746 O O . GLU A 1 250 ? 3.86406 -13.82361 1.26815 1.000 33.29603 249 GLU A O 1
ATOM 2758 N N . ASN A 1 251 ? 2.15776 -13.20018 2.59295 1.000 27.88900 250 ASN A N 1
ATOM 2759 C CA . ASN A 1 251 ? 1.29615 -14.25704 2.09368 1.000 27.21787 250 ASN A CA 1
ATOM 2760 C C . ASN A 1 251 ? 0.79992 -14.01598 0.67642 1.000 27.56931 250 ASN A C 1
ATOM 2761 O O . ASN A 1 251 ? 0.33589 -14.96541 0.03406 1.000 36.80045 250 ASN A O 1
ATOM 2772 N N . ILE A 1 252 ? 0.88615 -12.78305 0.17662 1.000 25.68484 251 ILE A N 1
ATOM 2773 C CA . ILE A 1 252 ? 0.41042 -12.49348 -1.17163 1.000 26.77559 251 ILE A CA 1
ATOM 2774 C C . ILE A 1 252 ? 1.40940 -12.97339 -2.21357 1.000 44.99762 251 ILE A C 1
ATOM 2775 O O . ILE A 1 252 ? 1.02828 -13.45539 -3.28577 1.000 44.98552 251 ILE A O 1
ATOM 2791 N N . GLY A 1 253 ? 2.69009 -12.83571 -1.93509 1.000 27.93567 252 GLY A N 1
ATOM 2792 C CA . GLY A 1 253 ? 3.67858 -13.21314 -2.90899 1.000 40.05161 252 GLY A CA 1
ATOM 2793 C C . GLY A 1 253 ? 3.82830 -12.12843 -3.95655 1.000 28.83357 252 GLY A C 1
ATOM 2794 O O . GLY A 1 253 ? 3.37058 -10.99250 -3.79056 1.000 34.74832 252 GLY A O 1
ATOM 2798 N N . TYR A 1 254 ? 4.46665 -12.49850 -5.06656 1.000 31.60436 253 TYR A N 1
ATOM 2799 C CA . TYR A 1 254 ? 4.81330 -11.55521 -6.12619 1.000 36.72223 253 TYR A CA 1
ATOM 2800 C C . TYR A 1 254 ? 4.10222 -11.94018 -7.41589 1.000 32.21808 253 TYR A C 1
ATOM 2801 O O . TYR A 1 254 ? 4.41154 -12.97560 -8.01267 1.000 43.68087 253 TYR A O 1
ATOM 2819 N N . ALA A 1 255 ? 3.19931 -11.07326 -7.88192 1.000 30.81669 254 ALA A N 1
ATOM 2820 C CA . ALA A 1 255 ? 2.51422 -11.33774 -9.14195 1.000 32.72707 254 ALA A CA 1
ATOM 2821 C C . ALA A 1 255 ? 3.48162 -11.31619 -10.31919 1.000 34.60287 254 ALA A C 1
ATOM 2822 O O . ALA A 1 255 ? 3.26349 -12.02324 -11.30927 1.000 45.11362 254 ALA A O 1
ATOM 2829 N N . THR A 1 256 ? 4.54176 -10.51031 -10.23719 1.000 44.59039 255 THR A N 1
ATOM 2830 C CA . THR A 1 256 ? 5.63955 -10.56309 -11.19188 1.000 41.03493 255 THR A CA 1
ATOM 2831 C C . THR A 1 256 ? 6.96684 -10.53839 -10.44200 1.000 37.13007 255 THR A C 1
ATOM 2832 O O . THR A 1 256 ? 7.05675 -10.07585 -9.30181 1.000 34.96880 255 THR A O 1
ATOM 2843 N N . ASN A 1 257 ? 8.00582 -11.01551 -11.11470 1.000 47.44027 256 ASN A N 1
ATOM 2844 C CA . ASN A 1 257 ? 9.28206 -11.30016 -10.46816 1.000 54.34411 256 ASN A CA 1
ATOM 2845 C C . ASN A 1 257 ? 9.99790 -10.02810 -10.02436 1.000 50.38667 256 ASN A C 1
ATOM 2846 O O . ASN A 1 257 ? 10.16368 -9.78430 -8.82572 1.000 50.94105 256 ASN A O 1
#